Protein 5TZD (pdb70)

Sequence (296 aa):
KLVLDLERMAHVPQEKAGPLQRYAATIQSQRGDYNGKVLSIRQDDLRTLAVIYDQSPSVLTEQLISWG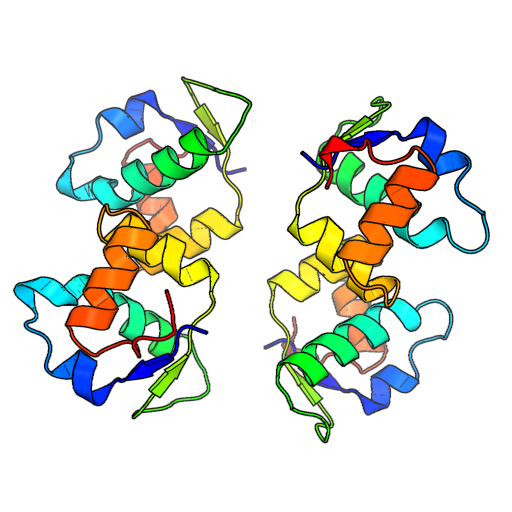VLDADARKLVLDLERMAHVPQEKAGPLQRYAATIQSQRGDYNGKVLSIRQDDLRTLAVIYDQSPSVLTEQLISWGVLDADARKLVLDLERMAHVPQEKAGPLQRYAATIQSQRGDYNGKVLSIRQDDLRTLAVIYDQSPSVLTEQLISWGVLDADARKLVLDLERMAHVPQEKAGPLQRYAATIQSQRGDYNGKVLSIRQDDLRTLAVIYDQSPSVLTEQLISWGVLD

Solvent-accessible surface area: 17370 Å² total; per-residue (Å²): 173,5,49,2,50,30,126,87,17,74,118,6,67,165,167,74,7,33,33,2,58,103,22,2,54,40,22,26,58,141,120,37,61,156,126,24,156,83,2,32,14,110,127,67,17,15,134,30,1,4,17,17,37,97,58,56,56,80,67,2,17,81,36,2,29,86,52,31,1,5,84,57,118,16,173,206,8,66,1,56,15,98,90,14,75,127,5,73,143,166,103,0,13,35,0,44,127,11,1,56,24,18,46,93,110,101,84,117,163,62,45,126,70,4,58,15,110,110,88,16,23,78,8,1,6,6,28,37,103,57,52,64,84,84,0,11,82,55,1,23,87,14,34,1,6,101,58,135,27,178,169,9,58,1,50,31,120,92,15,61,114,1,56,160,178,77,3,20,40,3,57,132,8,3,54,15,22,27,84,119,130,65,63,83,128,24,154,84,3,33,12,106,95,71,12,7,126,17,1,2,34,10,35,107,55,59,60,79,70,5,12,72,40,0,26,97,60,32,1,4,98,52,111,16,170,210,24,52,2,53,21,125,94,11,77,132,5,73,123,165,89,0,7,31,1,39,68,5,2,58,40,13,44,96,130,91,76,109,163,62,46,164,67,4,37,14,111,91,59,13,17,116,38,2,2,29,21,40,82,67,48,64,89,86,1,36,126,65,1,82,85,17,36,1,14,167

Nearest PDB structures (foldseek):
  5tzd-assembly1_J  TM=1.014E+00  e=1.248E-12  Streptomyces venezuelae ATCC 10712
  5tzf-assembly1_J  TM=9.608E-01  e=1.239E-10  Streptomyces venezuelae ATCC 10712
  4oay-assembly6_J  TM=9.458E-01  e=2.127E-10  Streptomyces venezuelae ATCC 10712
  5khd-assembly1_A  TM=9.437E-01  e=1.737E-10  Streptomyces venezuelae ATCC 10712
  4oaz-assembly1_R  TM=9.428E-01  e=1.730E-09  Streptomyces coelicolor A3(2)

InterPro domains:
  IPR001387 Cro/C1-type, helix-turn-helix domain [PS50943] (13-69)
  IPR001387 Cro/C1-type, helix-turn-helix domain [SM00530] (12-69)
  IPR001387 Cro/C1-type, helix-turn-helix domain [cd00093] (10-69)
  IPR010982 Lambda repressor-like, DNA-binding domain superfamily [G3DSA:1.10.260.40] (1-71)
  IPR010982 Lambda repressor-like, DNA-binding domain superfamily [SSF47413] (4-74)
  IPR037664 BldD, C-terminal [PF21179] (84-153)
  IPR037664 BldD, C-terminal [cd16837] (82-153)
  IPR038099 BldD-like, C-terminal domain superfamily [G3DSA:1.10.10.1930] (76-166)

Organism: Streptomyces venezuelae (strain ATCC 10712 / CBS 650.69 / DSM 40230 / JCM 4526 / NBRC 13096 / PD 04745) (NCBI:txid953739)

Structure (mmCIF, N/CA/C/O backbone):
data_5TZD
#
_entry.id   5TZD
#
_cell.length_a   108.300
_cell.length_b   108.300
_cell.length_c   49.660
_cell.angle_alpha   90.000
_cell.angle_beta   90.000
_cell.angle_gamma   120.000
#
_symmetry.space_group_name_H-M   'P 61'
#
loop_
_entity.id
_entity.type
_entity.pdbx_description
1 polymer 'DNA-binding protein'
2 non-polymer "9,9'-[(2R,3R,3aS,5S,7aR,9R,10R,10aS,12S,14aR)-3,5,10,12-tetrahydroxy-5,12-dioxidooctahydro-2H,7H-difuro[3,2-d:3',2'-j][1,3,7,9,2,8]tetraoxadiphosphacyclododecine-2,9-diyl]bis(2-amino-1,9-dihydro-6H-purin-6-one)"
3 water water
#
loop_
_atom_site.group_PDB
_atom_site.id
_atom_site.type_symbol
_atom_site.label_atom_id
_atom_site.label_alt_id
_atom_site.label_comp_id
_atom_site.label_asym_id
_atom_site.label_entity_id
_atom_site.label_seq_id
_atom_site.pdbx_PDB_ins_code
_atom_site.Cartn_x
_atom_site.Cartn_y
_atom_site.Cartn_z
_atom_site.occupancy
_atom_site.B_iso_or_equiv
_atom_site.auth_seq_id
_atom_site.auth_comp_id
_atom_site.auth_asym_id
_atom_site.auth_atom_id
_atom_site.pdbx_PDB_model_num
ATOM 1 N N . LYS A 1 9 ? -31.861 11.649 -10.858 1.00 42.24 84 LYS J N 1
ATOM 2 C CA . LYS A 1 9 ? -31.753 10.488 -9.979 1.00 34.80 84 LYS J CA 1
ATOM 3 C C . LYS A 1 9 ? -30.302 10.025 -9.793 1.00 27.62 84 LYS J C 1
ATOM 4 O O . LYS A 1 9 ? -29.585 9.781 -10.764 1.00 31.74 84 LYS J O 1
ATOM 22 N N . LEU A 1 10 ? -29.890 9.922 -8.532 1.00 17.96 85 LEU J N 1
ATOM 23 C CA . LEU A 1 10 ? -28.556 9.474 -8.154 1.00 18.46 85 LEU J CA 1
ATOM 24 C C . LEU A 1 10 ? -28.720 8.046 -7.684 1.00 16.78 85 LEU J C 1
ATOM 25 O O . LEU A 1 10 ? -29.234 7.824 -6.594 1.00 18.74 85 LEU J O 1
ATOM 41 N N . VAL A 1 11 ? -28.306 7.085 -8.502 1.00 13.10 86 VAL J N 1
ATOM 42 C CA . VAL A 1 11 ? -28.482 5.679 -8.172 1.00 15.46 86 VAL J CA 1
ATOM 43 C C . VAL A 1 11 ? -27.125 4.984 -8.133 1.00 16.29 86 VAL J C 1
ATOM 44 O O . VAL A 1 11 ? -26.346 5.050 -9.105 1.00 15.85 86 VAL J O 1
ATOM 57 N N . LEU A 1 12 ? -26.829 4.363 -6.983 1.00 13.24 87 LEU J N 1
ATOM 58 C CA . LEU A 1 12 ? -25.544 3.730 -6.750 1.00 9.28 87 LEU J CA 1
ATOM 59 C C . LEU A 1 12 ? -25.695 2.268 -7.098 1.00 14.35 87 LEU J C 1
ATOM 60 O O . LEU A 1 12 ? -26.640 1.624 -6.643 1.00 10.93 87 LEU J O 1
ATOM 76 N N . ASP A 1 13 ? -24.726 1.758 -7.847 1.00 18.10 88 ASP J N 1
ATOM 77 C CA . ASP A 1 13 ? -24.640 0.347 -8.202 1.00 10.73 88 ASP J CA 1
ATOM 78 C C . ASP A 1 13 ? -23.783 -0.307 -7.133 1.00 13.52 88 ASP J C 1
ATOM 79 O O . ASP A 1 13 ? -22.575 -0.128 -7.131 1.00 14.52 88 ASP J O 1
ATOM 88 N N . LEU A 1 14 ? -24.383 -1.055 -6.205 1.00 14.05 89 LEU J N 1
ATOM 89 C CA . LEU A 1 14 ? -23.624 -1.588 -5.077 1.00 16.19 89 LEU J CA 1
ATOM 90 C C . LEU A 1 14 ? -22.556 -2.611 -5.492 1.00 14.81 89 LEU J C 1
ATOM 91 O O . LEU A 1 14 ? -21.504 -2.684 -4.852 1.00 16.68 89 LEU J O 1
ATOM 107 N N . GLU A 1 15 ? -22.803 -3.394 -6.546 1.00 19.65 90 GLU J N 1
ATOM 108 C CA . GLU A 1 15 ? -21.818 -4.392 -6.968 1.00 20.99 90 GLU J CA 1
ATOM 109 C C . GLU A 1 15 ? -20.520 -3.676 -7.384 1.00 20.95 90 GLU J C 1
ATOM 110 O O . GLU A 1 15 ? -19.428 -4.059 -6.982 1.00 20.22 90 GLU J O 1
ATOM 122 N N . A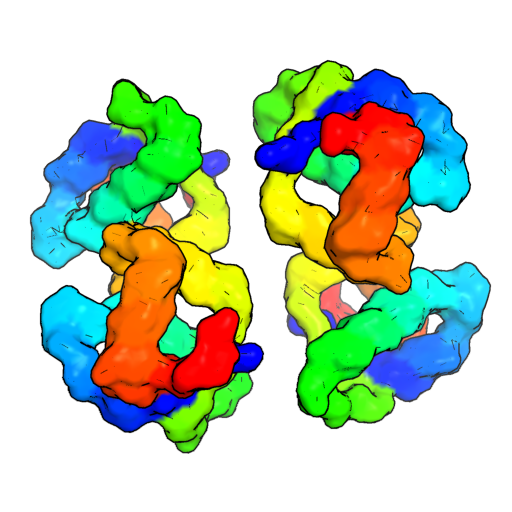RG A 1 16 ? -20.667 -2.590 -8.139 1.00 17.40 91 ARG J N 1
ATOM 123 C CA . ARG A 1 16 ? -19.511 -1.837 -8.607 1.00 14.88 91 ARG J CA 1
ATOM 124 C C . ARG A 1 16 ? -18.859 -1.142 -7.408 1.00 15.62 91 ARG J C 1
ATOM 125 O O . ARG A 1 16 ? -17.650 -0.923 -7.378 1.00 16.99 91 ARG J O 1
ATOM 146 N N . MET A 1 17 ? -19.661 -0.826 -6.412 1.00 10.50 92 MET J N 1
ATOM 147 C CA . MET A 1 17 ? -19.117 -0.141 -5.252 1.00 11.67 92 MET J CA 1
ATOM 148 C C . MET A 1 17 ? -18.067 -1.013 -4.563 1.00 16.87 92 MET J C 1
ATOM 149 O O . MET A 1 17 ? -17.123 -0.507 -3.964 1.00 15.26 92 MET J O 1
ATOM 163 N N . ALA A 1 18 ? -18.182 -2.335 -4.701 1.00 16.64 93 ALA J N 1
ATOM 164 C CA . ALA A 1 18 ? -17.191 -3.227 -4.092 1.00 18.31 93 ALA J CA 1
ATOM 165 C C . ALA A 1 18 ? -15.819 -3.120 -4.756 1.00 20.22 93 ALA J C 1
ATOM 166 O O . ALA A 1 18 ? -14.827 -3.533 -4.159 1.00 23.94 93 ALA J O 1
ATOM 173 N N . HIS A 1 19 ? -15.780 -2.573 -5.983 1.00 18.15 94 HIS J N 1
ATOM 174 C CA . HIS A 1 19 ? -14.554 -2.410 -6.777 1.00 19.72 94 HIS J CA 1
ATOM 175 C C . HIS A 1 19 ? -13.976 -0.992 -6.825 1.00 23.16 94 HIS J C 1
ATOM 176 O O . HIS A 1 19 ? -13.047 -0.730 -7.564 1.00 23.85 94 HIS J O 1
ATOM 191 N N . VAL A 1 20 ? -14.516 -0.075 -6.042 1.00 22.87 95 VAL J N 1
ATOM 192 C CA . VAL A 1 20 ? -13.869 1.215 -5.917 1.00 24.33 95 VAL J CA 1
ATOM 193 C C . VAL A 1 20 ? -12.482 0.961 -5.322 1.00 22.36 95 VAL J C 1
ATOM 194 O O . VAL A 1 20 ? -12.346 0.129 -4.426 1.00 20.62 95 VAL J O 1
ATOM 207 N N . PRO A 1 21 ? -11.448 1.666 -5.815 1.00 23.29 96 PRO J N 1
ATOM 208 C CA . PRO A 1 21 ? -10.105 1.490 -5.241 1.00 27.19 96 PRO J CA 1
ATOM 209 C C . PRO A 1 21 ? -10.142 1.506 -3.709 1.00 25.70 96 PRO J C 1
ATOM 210 O O . PRO A 1 21 ? -10.748 2.407 -3.118 1.00 19.70 96 PRO J O 1
ATOM 221 N N . GLN A 1 22 ? -9.493 0.538 -3.071 1.00 39.23 97 GLN J N 1
ATOM 222 C CA . GLN A 1 22 ? -9.609 0.365 -1.615 1.00 50.94 97 GLN J CA 1
ATOM 223 C C . GLN A 1 22 ? -9.315 1.628 -0.786 1.00 46.90 97 GLN J C 1
ATOM 224 O O . GLN A 1 22 ? -9.898 1.811 0.284 1.00 49.17 97 GLN J O 1
ATOM 238 N N . GLU A 1 23 ? -8.419 2.491 -1.270 1.00 46.13 98 GLU J N 1
ATOM 239 C CA . GLU A 1 23 ? -8.116 3.766 -0.594 1.00 49.11 98 GLU J CA 1
ATOM 240 C C . GLU A 1 23 ? -9.295 4.753 -0.533 1.00 47.42 98 GLU J C 1
ATOM 241 O O . GLU A 1 23 ? -9.290 5.701 0.251 1.00 50.34 98 GLU J O 1
ATOM 253 N N . LYS A 1 24 ? -10.295 4.551 -1.375 1.00 35.00 99 LYS J N 1
ATOM 254 C CA . LYS A 1 24 ? -11.445 5.455 -1.405 1.00 30.90 99 LYS J CA 1
ATOM 255 C C . LYS A 1 24 ? -12.732 4.738 -1.027 1.00 27.17 99 LYS J C 1
ATOM 256 O O . LYS A 1 24 ? -13.809 5.329 -1.048 1.00 25.78 99 LYS J O 1
ATOM 275 N N . ALA A 1 25 ? -12.645 3.458 -0.714 1.00 14.21 100 ALA J N 1
ATOM 276 C CA . ALA A 1 25 ? -13.876 2.666 -0.666 1.00 15.60 100 ALA J CA 1
ATOM 277 C C . ALA A 1 25 ? -14.665 2.874 0.646 1.00 15.94 100 ALA J C 1
ATOM 278 O O . ALA A 1 25 ? -15.905 2.880 0.641 1.00 12.18 100 ALA J O 1
ATOM 285 N N . GLY A 1 26 ? -13.964 2.993 1.769 1.00 14.34 101 GLY J N 1
ATOM 286 C CA . GLY A 1 26 ? -14.609 2.877 3.081 1.00 11.89 101 GLY J CA 1
ATOM 287 C C . GLY A 1 26 ? -15.830 3.759 3.378 1.00 10.18 101 GLY J C 1
ATOM 288 O O . GLY A 1 26 ? -16.950 3.279 3.657 1.00 9.55 101 GLY J O 1
ATOM 292 N N . PRO A 1 27 ? -15.636 5.075 3.342 1.00 10.92 102 PRO J N 1
ATOM 293 C CA . PRO A 1 27 ? -16.706 6.025 3.662 1.00 8.58 102 PRO J CA 1
ATOM 294 C C . PRO A 1 27 ? -17.960 5.876 2.800 1.00 8.61 102 PRO J C 1
ATOM 295 O O . PRO A 1 27 ? -19.082 5.894 3.329 1.00 7.42 102 PRO J O 1
ATOM 306 N N . LEU A 1 28 ? -17.783 5.669 1.497 1.00 8.82 103 LEU J N 1
ATOM 307 C CA . LEU A 1 28 ? -18.905 5.550 0.599 1.00 8.08 103 LEU J CA 1
ATOM 308 C C . LEU A 1 28 ? -19.658 4.271 0.920 1.00 11.16 103 LEU J C 1
ATOM 309 O O . LEU A 1 28 ? -20.866 4.229 0.972 1.00 11.90 103 LEU J O 1
ATOM 325 N N . GLN A 1 29 ? -18.901 3.217 1.166 1.00 10.52 104 GLN J N 1
ATOM 326 C CA . GLN A 1 29 ? -19.495 1.926 1.451 1.00 11.20 104 GLN J CA 1
ATOM 327 C C . GLN A 1 29 ? -20.296 1.950 2.761 1.00 6.44 104 GLN J C 1
ATOM 328 O O . GLN A 1 29 ? -21.335 1.307 2.841 1.00 6.95 104 GLN J O 1
ATOM 342 N N . ARG A 1 30 ? -19.802 2.640 3.787 1.00 8.94 105 ARG J N 1
ATOM 343 C CA . ARG A 1 30 ? -20.547 2.749 5.035 1.00 8.96 105 ARG J CA 1
ATOM 344 C C . ARG A 1 30 ? -21.759 3.623 4.898 1.00 7.93 105 ARG J C 1
ATOM 345 O O . ARG A 1 30 ? -22.805 3.356 5.483 1.00 9.34 105 ARG J O 1
ATOM 366 N N . TYR A 1 31 ? -21.606 4.712 4.155 1.00 8.99 106 TYR J N 1
ATOM 367 C CA . TYR A 1 31 ? -22.695 5.620 3.918 1.00 10.03 106 TYR J CA 1
ATOM 368 C C . TYR A 1 31 ? -23.829 4.881 3.174 1.00 13.58 106 TYR J C 1
ATOM 369 O O . TYR A 1 31 ? -24.996 4.963 3.570 1.00 13.15 106 TYR J O 1
ATOM 387 N N . ALA A 1 32 ? -23.494 4.095 2.149 1.00 12.01 107 ALA J N 1
ATOM 388 C CA . ALA A 1 32 ? -24.527 3.307 1.457 1.00 8.12 107 ALA J CA 1
ATOM 389 C C . ALA A 1 32 ? -25.120 2.252 2.382 1.00 7.60 107 ALA J C 1
ATOM 390 O O . ALA A 1 32 ? -26.334 2.026 2.367 1.00 10.46 107 ALA J O 1
ATOM 397 N N . ALA A 1 33 ? -24.273 1.573 3.158 1.00 11.10 108 ALA J N 1
ATOM 398 C CA . ALA A 1 33 ? -24.741 0.489 4.011 1.00 9.44 108 ALA J CA 1
ATOM 399 C C . ALA A 1 33 ? -25.775 1.059 4.957 1.00 12.33 108 ALA J C 1
ATOM 400 O O . ALA A 1 33 ? -26.775 0.427 5.261 1.00 16.21 108 ALA J O 1
ATOM 407 N N . THR A 1 34 ? -25.473 2.229 5.501 1.00 10.83 109 THR J N 1
ATOM 408 C CA . THR A 1 34 ? -26.319 2.826 6.549 1.00 11.07 109 THR J CA 1
ATOM 409 C C . THR A 1 34 ? -27.677 3.249 5.986 1.00 11.27 109 THR J C 1
ATOM 410 O O . THR A 1 34 ? -28.723 2.968 6.577 1.00 12.90 109 THR J O 1
ATOM 421 N N . ILE A 1 35 ? -27.673 3.870 4.808 1.00 9.72 110 ILE J N 1
ATOM 422 C CA . ILE A 1 35 ? -28.927 4.227 4.182 1.00 10.39 110 ILE J CA 1
ATOM 423 C C . ILE A 1 35 ? -29.702 2.979 3.852 1.00 11.08 110 ILE J C 1
ATOM 424 O O . ILE A 1 35 ? -30.879 2.901 4.143 1.00 11.47 110 ILE J O 1
ATOM 440 N N . GLN A 1 36 ? -29.041 1.964 3.309 1.00 12.27 111 GLN J N 1
ATOM 441 C CA . GLN A 1 36 ? -29.788 0.772 2.934 1.00 13.96 111 GLN J CA 1
ATOM 442 C C . GLN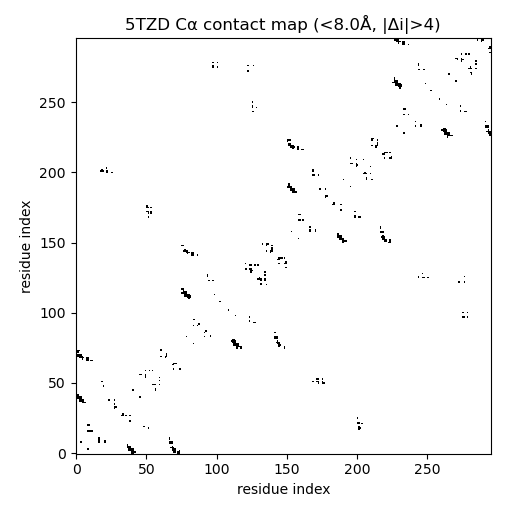 A 1 36 ? -30.406 0.155 4.181 1.00 15.03 111 GLN J C 1
ATOM 443 O O . GLN A 1 36 ? -31.568 -0.245 4.188 1.00 18.19 111 GLN J O 1
ATOM 457 N N . SER A 1 37 ? -29.625 0.109 5.253 1.00 12.07 112 SER J N 1
ATOM 458 C CA . SER A 1 37 ? -30.098 -0.495 6.475 1.00 13.47 112 SER J CA 1
ATOM 459 C C . SER A 1 37 ? -31.276 0.272 7.083 1.00 19.67 112 SER J C 1
ATOM 460 O O . SER A 1 37 ? -32.272 -0.333 7.471 1.00 18.70 112 SER J O 1
ATOM 468 N N . GLN A 1 38 ? -31.157 1.593 7.138 1.00 18.54 113 GLN J N 1
ATOM 469 C CA . GLN A 1 38 ? -32.195 2.464 7.689 1.00 16.64 113 GLN J CA 1
ATOM 470 C C . GLN A 1 38 ? -33.514 2.340 6.946 1.00 19.01 113 GLN J C 1
ATOM 471 O O . GLN A 1 38 ? -34.580 2.466 7.548 1.00 21.46 113 GLN J O 1
ATOM 485 N N . ARG A 1 39 ? -33.435 2.112 5.638 1.00 14.90 114 ARG J N 1
ATOM 486 C CA . ARG A 1 39 ? -34.632 1.850 4.838 1.00 18.07 114 ARG J CA 1
ATOM 487 C C . ARG A 1 39 ? -35.164 0.441 4.953 1.00 21.82 114 ARG J C 1
ATOM 488 O O . ARG A 1 39 ? -36.276 0.172 4.484 1.00 19.99 114 ARG J O 1
ATOM 509 N N . GLY A 1 40 ? -34.378 -0.462 5.531 1.00 16.24 115 GLY J N 1
ATOM 510 C CA . GLY A 1 40 ? -34.761 -1.864 5.574 1.00 16.19 115 GLY J CA 1
ATOM 511 C C . GLY A 1 40 ? -34.658 -2.576 4.219 1.00 20.04 115 GLY J C 1
ATOM 512 O O . GLY A 1 40 ? -35.342 -3.576 3.998 1.00 23.27 115 GLY J O 1
ATOM 516 N N . ASP A 1 41 ? -33.846 -2.055 3.298 1.00 21.57 116 ASP J N 1
ATOM 517 C CA . ASP A 1 41 ? -33.684 -2.653 1.963 1.00 21.30 116 ASP J CA 1
ATOM 518 C C . ASP A 1 41 ? -32.467 -3.600 1.889 1.00 18.34 116 ASP J C 1
ATOM 519 O O . ASP A 1 41 ? -31.633 -3.509 0.973 1.00 16.64 116 ASP J O 1
ATOM 528 N N . TYR A 1 42 ? -32.404 -4.551 2.821 1.00 15.30 117 TYR J N 1
ATOM 529 C CA . TYR A 1 42 ? -31.180 -5.328 3.051 1.00 18.83 117 TYR J CA 1
ATOM 530 C C . TYR A 1 42 ? -30.749 -6.095 1.805 1.00 23.38 117 TYR J C 1
ATOM 531 O O . TYR A 1 42 ? -29.562 -6.331 1.608 1.00 26.89 117 TYR J O 1
ATOM 549 N N . ASN A 1 43 ? -31.701 -6.458 0.947 1.00 21.67 118 ASN J N 1
ATOM 550 C CA . ASN A 1 43 ? -31.373 -7.288 -0.217 1.00 23.53 118 ASN J CA 1
ATOM 551 C C . ASN A 1 43 ? -31.173 -6.513 -1.519 1.00 21.54 118 ASN J C 1
ATOM 552 O O . ASN A 1 43 ? -30.991 -7.120 -2.575 1.00 24.37 118 ASN J O 1
ATOM 563 N N . GLY A 1 44 ? -31.204 -5.184 -1.454 1.00 16.67 119 GLY J N 1
ATOM 564 C CA . GLY A 1 44 ? -31.093 -4.361 -2.646 1.00 15.37 119 GLY J CA 1
ATOM 565 C C . GLY A 1 44 ? -29.739 -4.475 -3.345 1.00 16.02 119 GLY J C 1
ATOM 566 O O . GLY A 1 44 ? -28.714 -4.696 -2.698 1.00 18.11 119 GLY J O 1
ATOM 570 N N . LYS A 1 45 ? -29.741 -4.341 -4.673 1.00 18.91 120 LYS J N 1
ATOM 571 C CA . LYS A 1 45 ? -28.519 -4.320 -5.478 1.00 17.65 120 LYS J CA 1
ATOM 572 C C . LYS A 1 45 ? -28.148 -2.898 -5.954 1.00 16.40 120 LYS J C 1
ATOM 573 O O . LYS A 1 45 ? -27.022 -2.646 -6.425 1.00 15.19 120 LYS J O 1
ATOM 592 N N . VAL A 1 46 ? -29.112 -1.981 -5.869 1.00 11.43 121 VAL J N 1
ATOM 593 C CA . VAL A 1 46 ? -28.857 -0.595 -6.221 1.00 14.68 121 VAL J CA 1
ATOM 594 C C . VAL A 1 46 ? -29.484 0.274 -5.159 1.00 16.82 121 VAL J C 1
ATOM 595 O O . VAL A 1 46 ? -30.365 -0.167 -4.432 1.00 15.23 121 VAL J O 1
ATOM 608 N N . LEU A 1 47 ? -29.045 1.519 -5.060 1.00 17.55 122 LEU J N 1
ATOM 609 C CA . LEU A 1 47 ? -29.521 2.369 -3.954 1.00 13.60 122 LEU J CA 1
ATOM 610 C C . LEU A 1 47 ? -29.576 3.810 -4.415 1.00 15.26 122 LEU J C 1
ATOM 611 O O . LEU A 1 47 ? -28.536 4.382 -4.748 1.00 15.52 122 LEU J O 1
ATOM 627 N N . SER A 1 48 ? -30.783 4.357 -4.511 1.00 12.86 123 SER J N 1
ATOM 628 C CA . SER A 1 48 ? -30.976 5.798 -4.783 1.00 13.53 123 SER J CA 1
ATOM 629 C C . SER A 1 48 ? -30.535 6.559 -3.536 1.00 17.85 123 SER J C 1
ATOM 630 O O . SER A 1 48 ? -30.702 6.060 -2.440 1.00 16.87 123 SER J O 1
ATOM 638 N N . ILE A 1 49 ? -29.952 7.746 -3.694 1.00 15.34 124 ILE J N 1
ATOM 639 C CA . ILE A 1 49 ? -29.571 8.577 -2.533 1.00 10.58 124 ILE J CA 1
ATOM 640 C C . ILE A 1 49 ? -30.062 10.004 -2.731 1.00 9.11 124 ILE J C 1
ATOM 641 O O . ILE A 1 49 ? -30.427 10.408 -3.845 1.00 10.40 124 ILE J O 1
ATOM 657 N N . ARG A 1 50 ? -30.096 10.781 -1.649 1.00 9.85 125 ARG J N 1
ATOM 658 C CA . ARG A 1 50 ? -30.492 12.187 -1.735 1.00 13.64 125 ARG J CA 1
ATOM 659 C C . ARG A 1 50 ? -29.427 13.053 -2.400 1.00 12.46 125 ARG J C 1
ATOM 660 O O . ARG A 1 50 ? -28.234 12.828 -2.246 1.00 13.22 125 ARG J O 1
ATOM 681 N N . GLN A 1 51 ? -29.859 14.068 -3.110 1.00 12.30 126 GLN J N 1
ATOM 682 C CA . GLN A 1 51 ? -28.931 15.093 -3.570 1.00 14.67 126 GLN J CA 1
ATOM 683 C C . GLN A 1 51 ? -28.068 15.600 -2.414 1.00 13.27 126 GLN J C 1
ATOM 684 O O . GLN A 1 51 ? -26.871 15.771 -2.604 1.00 10.23 126 GLN J O 1
ATOM 698 N N . ASP A 1 52 ? -28.659 15.828 -1.230 1.00 12.09 127 ASP J N 1
ATOM 699 C CA . ASP A 1 52 ? -27.883 16.307 -0.083 1.00 15.78 127 ASP J CA 1
ATOM 700 C C . ASP A 1 52 ? -26.796 15.301 0.281 1.00 17.99 127 ASP J C 1
ATOM 701 O O . ASP A 1 52 ? -25.789 15.663 0.871 1.00 15.27 127 ASP J O 1
ATOM 710 N N . ASP A 1 53 ? -27.041 14.026 -0.003 1.00 15.55 128 ASP J N 1
ATOM 711 C CA . ASP A 1 53 ? -26.035 12.995 0.284 1.00 11.00 128 ASP J CA 1
ATOM 712 C C . ASP A 1 53 ? -24.827 13.110 -0.620 1.00 13.78 128 ASP J C 1
ATOM 713 O O . ASP A 1 53 ? -23.716 12.811 -0.199 1.00 11.50 128 ASP J O 1
ATOM 722 N N . LEU A 1 54 ? -25.041 13.489 -1.873 1.00 10.36 129 LEU J N 1
ATOM 723 C CA . LEU A 1 54 ? -23.898 13.635 -2.779 1.00 15.31 129 LEU J CA 1
ATOM 724 C C . LEU A 1 54 ? -23.056 14.826 -2.296 1.00 9.69 129 LEU J C 1
ATOM 725 O O . LEU A 1 54 ? -21.816 14.760 -2.285 1.00 13.13 129 LEU J O 1
ATOM 741 N N . ARG A 1 55 ? -23.717 15.909 -1.881 1.00 9.60 130 ARG J N 1
ATOM 742 C CA . ARG A 1 55 ? -22.969 17.054 -1.354 1.00 12.68 130 ARG J CA 1
ATOM 743 C C . ARG A 1 55 ? -22.213 16.662 -0.075 1.00 11.57 130 ARG J C 1
ATOM 744 O O . ARG A 1 55 ? -21.122 17.148 0.184 1.00 10.66 130 ARG J O 1
ATOM 765 N N . THR A 1 56 ? -22.820 15.832 0.756 1.00 10.45 131 THR J N 1
ATOM 766 C CA . THR A 1 56 ? -22.124 15.382 1.983 1.00 12.08 131 THR J CA 1
ATOM 767 C C . THR A 1 56 ? -20.933 14.492 1.593 1.00 9.03 131 THR J C 1
ATOM 768 O O . THR A 1 56 ? -19.860 14.615 2.146 1.00 11.04 131 THR J O 1
ATOM 779 N N . LEU A 1 57 ? -21.126 13.603 0.617 1.00 6.05 132 LEU J N 1
ATOM 780 C CA . LEU A 1 57 ? -20.022 12.764 0.184 1.00 6.92 132 LEU J CA 1
ATOM 781 C C . LEU A 1 57 ? -18.865 13.604 -0.362 1.00 12.15 132 LEU J C 1
ATOM 782 O O . LEU A 1 57 ? -17.712 13.252 -0.145 1.00 10.37 132 LEU J O 1
ATOM 798 N N . ALA A 1 58 ? -19.164 14.702 -1.067 1.00 9.29 133 ALA J N 1
ATOM 799 C CA . ALA A 1 58 ? -18.127 15.584 -1.596 1.00 9.82 133 ALA J CA 1
ATOM 800 C C . ALA A 1 58 ? -17.292 16.145 -0.452 1.00 13.61 133 ALA J C 1
ATOM 801 O O . ALA A 1 58 ? -16.078 16.255 -0.576 1.00 21.05 133 ALA J O 1
ATOM 808 N N . VAL A 1 59 ? -17.942 16.497 0.654 1.00 9.48 134 VAL J N 1
ATOM 809 C CA . VAL A 1 59 ? -17.204 16.960 1.849 1.00 10.39 134 VAL J CA 1
ATOM 810 C C . VAL A 1 59 ? -16.308 15.853 2.406 1.00 11.97 134 VAL J C 1
ATOM 811 O O . VAL A 1 59 ? -15.091 16.035 2.584 1.00 10.45 134 VAL J O 1
ATOM 824 N N . ILE A 1 60 ? -16.910 14.699 2.690 1.00 8.61 135 ILE J N 1
ATOM 825 C CA . ILE A 1 60 ? -16.159 13.543 3.176 1.00 10.06 135 ILE J CA 1
ATOM 826 C C . ILE A 1 60 ? -14.918 13.239 2.331 1.00 11.35 135 ILE J C 1
ATOM 827 O O . ILE A 1 60 ? -13.852 12.957 2.888 1.00 12.66 135 ILE J O 1
ATOM 843 N N . TYR A 1 61 ? -15.068 13.298 1.001 1.00 9.57 136 TYR J N 1
ATOM 844 C CA . TYR A 1 61 ? -14.000 12.935 0.065 1.00 8.43 136 TYR J CA 1
ATOM 845 C C . TYR A 1 61 ? -13.099 14.137 -0.287 1.00 10.92 136 TYR J C 1
ATOM 846 O O . TYR A 1 61 ? -12.135 14.001 -1.029 1.00 12.56 136 TYR J O 1
ATOM 864 N N . ASP A 1 62 ? -13.418 15.298 0.279 1.00 8.44 137 ASP J N 1
ATOM 865 C CA . ASP A 1 62 ? -12.719 16.539 -0.069 1.00 9.66 137 ASP J CA 1
ATOM 866 C C . ASP A 1 62 ? -12.549 16.668 -1.573 1.00 11.53 137 ASP J C 1
ATOM 867 O O . ASP A 1 62 ? -11.436 16.859 -2.081 1.00 10.32 137 ASP J O 1
ATOM 876 N N . GLN A 1 63 ? -13.670 16.608 -2.297 1.00 9.00 138 GLN J N 1
ATOM 877 C CA . GLN A 1 63 ? -13.658 16.840 -3.751 1.00 10.26 138 GLN J CA 1
ATOM 878 C C . GLN A 1 63 ? -14.673 17.885 -4.127 1.00 13.95 138 GLN J C 1
ATOM 879 O O . GLN A 1 63 ? -15.691 18.077 -3.434 1.00 9.44 138 GLN J O 1
ATOM 893 N N . SER A 1 64 ? -14.446 18.546 -5.252 1.00 11.28 139 SER J N 1
ATOM 894 C CA . SER A 1 64 ? -15.546 19.267 -5.854 1.00 10.63 139 SER J CA 1
ATOM 895 C C . SER A 1 64 ? -16.663 18.282 -6.186 1.00 12.42 139 SER J C 1
ATOM 896 O O . SER A 1 64 ? -16.410 17.152 -6.631 1.00 13.19 139 SER J O 1
ATOM 904 N N . PRO A 1 65 ? -17.921 18.676 -5.969 1.00 13.00 140 PRO J N 1
ATOM 905 C CA . PRO A 1 65 ? -18.979 17.740 -6.362 1.00 11.65 140 PRO J CA 1
ATOM 906 C C . PRO A 1 65 ? -18.872 17.293 -7.816 1.00 15.33 140 PRO J C 1
ATOM 907 O O . PRO A 1 65 ? -19.133 16.147 -8.078 1.00 16.35 140 PRO J O 1
ATOM 918 N N . SER A 1 66 ? -18.489 18.170 -8.739 1.00 13.26 141 SER J N 1
ATOM 919 C CA . SER A 1 66 ? -18.361 17.755 -10.146 1.00 11.61 141 SER J CA 1
ATOM 920 C C . SER A 1 66 ? -17.327 16.657 -10.298 1.00 8.83 141 SER J C 1
ATOM 921 O O . SER A 1 66 ? -17.522 15.710 -11.077 1.00 9.79 141 SER J O 1
ATOM 929 N N . VAL A 1 67 ? -16.211 16.809 -9.590 1.00 9.93 142 VAL J N 1
ATOM 930 C CA . VAL A 1 67 ? -15.142 15.822 -9.634 1.00 8.53 142 VAL J CA 1
ATOM 931 C C . VAL A 1 67 ? -15.625 14.525 -9.019 1.00 12.38 142 VAL J C 1
ATOM 932 O O . VAL A 1 67 ? -15.451 13.473 -9.615 1.00 12.88 142 VAL J O 1
ATOM 945 N N . LEU A 1 68 ? -16.223 14.570 -7.829 1.00 8.97 143 LEU J N 1
ATOM 946 C CA . LEU A 1 68 ? -16.661 13.301 -7.225 1.00 11.93 143 LEU J CA 1
ATOM 947 C C . LEU A 1 68 ? -17.719 12.591 -8.102 1.00 16.93 143 LEU J C 1
ATOM 948 O O . LEU A 1 68 ? -17.738 11.365 -8.257 1.00 10.93 143 LEU J O 1
ATOM 964 N N . THR A 1 69 ? -18.608 13.370 -8.684 1.00 8.12 144 THR J N 1
ATOM 965 C CA . THR A 1 69 ? -19.632 12.777 -9.525 1.00 10.63 144 THR J CA 1
ATOM 966 C C . THR A 1 69 ? -18.954 12.068 -10.669 1.00 11.59 144 THR J C 1
ATOM 967 O O . THR A 1 69 ? -19.289 10.947 -10.984 1.00 11.53 144 THR J O 1
ATOM 978 N N . GLU A 1 70 ? -17.967 12.718 -11.268 1.00 13.08 145 GLU J N 1
ATOM 979 C CA . GLU A 1 70 ? -17.327 12.122 -12.428 1.00 11.27 145 GLU J CA 1
ATOM 980 C C . GLU A 1 70 ? -16.537 10.887 -11.986 1.00 12.59 145 GLU J C 1
ATOM 981 O O . GLU A 1 70 ? -16.498 9.880 -12.709 1.00 14.54 145 GLU J O 1
ATOM 993 N N . GLN A 1 71 ? -15.942 10.933 -10.788 1.00 13.09 146 GLN J N 1
ATOM 994 C CA . GLN A 1 71 ? -15.228 9.751 -10.295 1.00 11.29 146 GLN J CA 1
ATOM 995 C C . GLN A 1 71 ? -16.145 8.562 -10.148 1.00 11.27 146 GLN J C 1
ATOM 996 O O . GLN A 1 71 ? -15.818 7.449 -10.591 1.00 13.03 146 GLN J O 1
ATOM 1010 N N . LEU A 1 72 ? -17.275 8.788 -9.481 1.00 10.71 147 LEU J N 1
ATOM 1011 C CA . LEU A 1 72 ? -18.237 7.729 -9.226 1.00 9.30 147 LEU J CA 1
ATOM 1012 C C . LEU A 1 72 ? -18.823 7.177 -10.535 1.00 9.15 147 LEU J C 1
ATOM 1013 O O . LEU A 1 72 ? -19.043 5.980 -10.649 1.00 14.23 147 LEU J O 1
ATOM 1029 N N . ILE A 1 73 ? -19.049 8.032 -11.520 1.00 7.94 148 ILE J N 1
ATOM 1030 C CA . ILE A 1 73 ? -19.442 7.535 -12.843 1.00 14.21 148 ILE J CA 1
ATOM 1031 C C . ILE A 1 73 ? -18.333 6.685 -13.500 1.00 15.48 148 ILE J C 1
ATOM 1032 O O . ILE A 1 73 ? -18.620 5.632 -14.078 1.00 17.47 148 ILE J O 1
ATOM 1048 N N . SER A 1 74 ? -17.079 7.102 -13.383 1.00 11.97 149 SER J N 1
ATOM 1049 C CA . SER A 1 74 ? -15.951 6.351 -13.979 1.00 17.73 149 SER J CA 1
ATOM 1050 C C . SER A 1 74 ? -15.738 4.959 -13.368 1.00 19.26 149 SER J C 1
ATOM 1051 O O . SER A 1 74 ? -15.368 3.998 -14.063 1.00 15.57 149 SER J O 1
ATOM 1059 N N . TRP A 1 75 ? -15.967 4.861 -12.063 1.00 16.72 150 TRP J N 1
ATOM 1060 C CA . TRP A 1 75 ? -15.979 3.589 -11.344 1.00 15.60 150 TRP J CA 1
ATOM 1061 C C . TRP A 1 75 ? -17.245 2.769 -11.594 1.00 12.27 150 TRP J C 1
ATOM 1062 O O . TRP A 1 75 ? -17.370 1.629 -11.108 1.00 16.91 150 TRP J O 1
ATOM 1083 N N . GLY A 1 76 ? -18.206 3.326 -12.326 1.00 12.28 151 GLY J N 1
ATOM 1084 C CA . GLY A 1 76 ? -19.414 2.576 -12.649 1.00 11.87 151 GLY J CA 1
ATOM 1085 C C . GLY A 1 76 ? -20.422 2.535 -11.511 1.00 14.70 151 GLY J C 1
ATOM 1086 O O . GLY A 1 76 ? -21.398 1.780 -11.561 1.00 11.44 151 GLY J O 1
ATOM 1090 N N . VAL A 1 77 ? -20.167 3.337 -10.477 1.00 12.97 152 VAL J N 1
ATOM 1091 C CA . VAL A 1 77 ? -21.036 3.327 -9.302 1.00 10.51 152 VAL J CA 1
ATOM 1092 C C . VAL A 1 77 ? -22.267 4.220 -9.545 1.00 10.94 152 VAL J C 1
ATOM 1093 O O . VAL A 1 77 ? -23.400 3.845 -9.240 1.00 15.85 152 VAL J O 1
ATOM 1106 N N . LEU A 1 78 ? -22.051 5.398 -10.128 1.00 11.23 153 LEU J N 1
ATOM 1107 C CA . LEU A 1 78 ? -23.163 6.229 -10.587 1.00 10.53 153 LEU J CA 1
ATOM 1108 C C . LEU A 1 78 ? -23.365 6.091 -12.090 1.00 13.86 153 LEU J C 1
ATOM 1109 O O . LEU A 1 78 ? -22.433 5.866 -12.839 1.00 18.67 153 LEU J O 1
ATOM 1125 N N . ASP A 1 79 ? -24.612 6.219 -12.520 1.00 26.14 154 ASP J N 1
ATOM 1126 C CA . ASP A 1 79 ? -24.930 6.232 -13.933 1.00 28.83 154 ASP J CA 1
ATOM 1127 C C . ASP A 1 79 ? -24.671 7.628 -14.548 1.00 26.44 154 ASP J C 1
ATOM 1128 O O . ASP A 1 79 ? -24.760 8.632 -13.856 1.00 26.87 154 ASP J O 1
ATOM 1137 N N . ALA A 1 80 ? -24.443 7.669 -15.852 1.00 26.03 155 ALA J N 1
ATOM 1138 C CA . ALA A 1 80 ? -24.295 8.937 -16.566 1.00 31.81 155 ALA J CA 1
ATOM 1139 C C . ALA A 1 80 ? -25.428 9.930 -16.261 1.00 31.25 155 ALA J C 1
ATOM 1140 O O . ALA A 1 80 ? -25.195 11.142 -16.194 1.00 33.12 155 ALA J O 1
ATOM 1147 N N . ASP A 1 81 ? -26.648 9.415 -16.120 1.00 26.38 156 ASP J N 1
ATOM 1148 C CA . ASP A 1 81 ? -27.829 10.228 -15.832 1.00 32.10 156 ASP J CA 1
ATOM 1149 C C . ASP A 1 81 ? -27.685 11.060 -14.570 1.00 37.29 156 ASP J C 1
ATOM 1150 O O . ASP A 1 81 ? -28.351 12.077 -14.422 1.00 40.46 156 ASP J O 1
ATOM 1159 N N . ALA A 1 82 ? -26.841 10.610 -13.647 1.00 32.33 157 ALA J N 1
ATOM 1160 C CA . ALA A 1 82 ? -26.589 11.351 -12.422 1.00 28.16 157 ALA J CA 1
ATOM 1161 C C . ALA A 1 82 ? -26.172 12.785 -12.714 1.00 32.64 157 ALA J C 1
ATOM 1162 O O . ALA A 1 82 ? -26.455 13.679 -11.932 1.00 40.19 157 ALA J O 1
ATOM 1169 N N . ARG A 1 83 ? -25.477 13.010 -13.824 1.00 29.30 158 ARG J N 1
ATOM 1170 C CA . ARG A 1 83 ? -25.153 14.371 -14.234 1.00 31.05 158 ARG J CA 1
ATOM 1171 C C . ARG A 1 83 ? -26.420 15.204 -14.464 1.00 36.29 158 ARG J C 1
ATOM 1172 O O . ARG A 1 83 ? -26.483 16.377 -14.103 1.00 40.41 158 ARG J O 1
ATOM 1193 N N . LYS B 1 9 ? -42.068 8.183 14.107 1.00 41.54 84 LYS B N 1
ATOM 1194 C CA . LYS B 1 9 ? -42.158 8.237 12.650 1.00 43.92 84 LYS B CA 1
ATOM 1195 C C . LYS B 1 9 ? -43.485 8.848 12.174 1.00 42.28 84 LYS B C 1
ATOM 1196 O O . LYS B 1 9 ? -44.565 8.435 12.592 1.00 43.45 84 LYS B O 1
ATOM 1214 N N . LEU B 1 10 ? -43.381 9.841 11.297 1.00 42.75 85 LEU B N 1
ATOM 1215 C CA . LEU B 1 10 ? -44.540 10.546 10.752 1.00 39.28 85 LEU B CA 1
ATOM 1216 C C . LEU B 1 10 ? -45.179 9.818 9.570 1.00 32.37 85 LEU B C 1
ATOM 1217 O O . LEU B 1 10 ? -44.833 10.075 8.413 1.00 30.01 85 LEU B O 1
ATOM 1233 N N . VAL B 1 11 ? -46.114 8.926 9.880 1.00 24.70 86 VAL B N 1
ATOM 1234 C CA . VAL B 1 11 ? -46.902 8.224 8.871 1.00 23.65 86 VAL B CA 1
ATOM 1235 C C . VAL B 1 11 ? -48.301 8.826 8.802 1.00 22.07 86 VAL B C 1
ATOM 1236 O O . VAL B 1 11 ? -49.085 8.731 9.754 1.00 28.45 86 VAL B O 1
ATOM 1249 N N . LEU B 1 12 ? -48.613 9.441 7.664 1.00 20.59 87 LEU B N 1
ATOM 1250 C CA . LEU B 1 12 ? -49.892 10.116 7.463 1.00 19.32 87 LEU B CA 1
ATOM 1251 C C . LEU B 1 12 ? -50.902 9.200 6.757 1.00 22.77 87 LEU B C 1
ATOM 1252 O O . LEU B 1 12 ? -50.628 8.689 5.670 1.00 25.02 87 LEU B O 1
ATOM 1268 N N . ASP B 1 13 ? -52.052 8.986 7.397 1.00 23.80 88 ASP B N 1
ATOM 1269 C CA . ASP B 1 13 ? -53.150 8.201 6.833 1.00 25.57 88 ASP B CA 1
ATOM 1270 C C . ASP B 1 13 ? -53.838 9.072 5.781 1.00 28.41 88 ASP B C 1
ATOM 1271 O O . ASP B 1 13 ? -54.554 10.032 6.109 1.00 24.27 88 ASP B O 1
ATOM 1280 N N . LEU B 1 14 ? -53.597 8.752 4.515 1.00 23.40 89 LEU B N 1
ATOM 1281 C CA . LEU B 1 14 ? -54.127 9.567 3.426 1.00 23.66 89 LEU B CA 1
ATOM 1282 C C . LEU B 1 14 ? -55.655 9.516 3.345 1.00 28.74 89 LEU B C 1
ATOM 1283 O O . LEU B 1 14 ? -56.279 10.516 3.018 1.00 30.33 89 LEU B O 1
ATOM 1299 N N . GLU B 1 15 ? -56.264 8.375 3.651 1.00 33.99 90 GLU B N 1
ATOM 1300 C CA . GLU B 1 15 ? -57.715 8.302 3.586 1.00 34.42 90 GLU B CA 1
ATOM 1301 C C . GLU B 1 15 ? -58.308 9.238 4.622 1.00 33.36 90 GLU B C 1
ATOM 1302 O O . GLU B 1 15 ? -59.256 9.959 4.345 1.00 34.70 90 GLU B O 1
ATOM 1314 N N . ARG B 1 16 ? -57.743 9.229 5.822 1.00 31.61 91 ARG B N 1
ATOM 1315 C CA . ARG B 1 16 ? -58.247 10.100 6.862 1.00 32.98 91 ARG B CA 1
ATOM 1316 C C . ARG B 1 16 ? -57.940 11.563 6.519 1.00 29.17 91 ARG B C 1
ATOM 1317 O O . ARG B 1 16 ? -58.757 12.440 6.753 1.00 27.49 91 ARG B O 1
ATOM 1338 N N . MET B 1 17 ? -56.776 11.828 5.932 1.00 26.80 92 MET B N 1
ATOM 1339 C CA . MET B 1 17 ? -56.407 13.202 5.618 1.00 26.21 92 MET B CA 1
ATOM 1340 C C . MET B 1 17 ? -57.367 13.832 4.603 1.00 26.13 92 MET B C 1
ATOM 1341 O O . MET B 1 17 ? -57.705 15.018 4.707 1.00 28.43 92 MET B O 1
ATOM 1355 N N . ALA B 1 18 ? -57.793 13.040 3.627 1.00 27.72 93 ALA B N 1
ATOM 1356 C CA . ALA B 1 18 ? -58.723 13.520 2.615 1.00 29.91 93 ALA B CA 1
ATOM 1357 C C . ALA B 1 18 ? -60.033 13.978 3.245 1.00 26.20 93 ALA B C 1
ATOM 1358 O O . ALA B 1 18 ? -60.695 14.860 2.702 1.00 27.04 93 ALA B O 1
ATOM 1365 N N . HIS B 1 19 ? -60.424 13.377 4.368 1.00 28.08 94 HIS B N 1
ATOM 1366 C CA . HIS B 1 19 ? -61.729 13.683 4.960 1.00 29.90 94 HIS B CA 1
ATOM 1367 C C . HIS B 1 19 ? -61.664 14.795 6.000 1.00 31.70 94 HIS B C 1
ATOM 1368 O O . HIS B 1 19 ? -62.698 15.266 6.471 1.00 36.39 94 HIS B O 1
ATOM 1383 N N . VAL B 1 20 ? -60.467 15.222 6.377 1.00 38.15 95 VAL B N 1
ATOM 1384 C CA . VAL B 1 20 ? -60.367 16.373 7.272 1.00 44.11 95 VAL B CA 1
ATOM 1385 C C . VAL B 1 20 ? -60.862 17.655 6.581 1.00 41.71 95 VAL B C 1
ATOM 1386 O O . VAL B 1 20 ? -60.445 17.965 5.470 1.00 38.89 95 VAL B O 1
ATOM 1399 N N . PRO B 1 21 ? -61.747 18.410 7.250 1.00 36.47 96 PRO B N 1
ATOM 1400 C CA . PRO B 1 21 ? -62.286 19.649 6.677 1.00 37.81 96 PRO B CA 1
ATOM 1401 C C . PRO B 1 21 ? -61.199 20.532 6.073 1.00 43.84 96 PRO B C 1
ATOM 1402 O O . PRO B 1 21 ? -60.242 20.857 6.765 1.00 43.66 96 PRO B O 1
ATOM 1413 N N . GLN B 1 22 ? -61.352 20.910 4.806 1.00 57.92 97 GLN B N 1
ATOM 1414 C CA . GLN B 1 22 ? -60.371 21.753 4.115 1.00 65.65 97 GLN B CA 1
ATOM 1415 C C . GLN B 1 22 ? -60.023 22.999 4.922 1.00 64.09 97 GLN B C 1
ATOM 1416 O O . GLN B 1 22 ? -58.871 23.433 4.952 1.00 58.96 97 GLN B O 1
ATOM 1430 N N . GLU B 1 23 ? -61.026 23.569 5.579 1.00 59.36 98 GLU B N 1
ATOM 1431 C CA . GLU B 1 23 ? -60.848 24.803 6.334 1.00 57.70 98 GLU B CA 1
ATOM 1432 C C . GLU B 1 23 ? -59.698 24.705 7.340 1.00 53.32 98 GLU B C 1
ATOM 1433 O O . GLU B 1 23 ? -59.050 25.702 7.651 1.00 56.56 98 GLU B O 1
ATOM 1445 N N . LYS B 1 24 ? -59.442 23.500 7.832 1.00 50.49 99 LYS B N 1
ATOM 1446 C CA . LYS B 1 24 ? -58.394 23.276 8.819 1.00 45.60 99 LYS B CA 1
ATOM 1447 C C . LYS B 1 24 ? -57.173 22.570 8.227 1.00 42.78 99 LYS B C 1
ATOM 1448 O O . LYS B 1 24 ? -56.033 22.871 8.585 1.00 42.13 99 LYS B O 1
ATOM 1467 N N . ALA B 1 25 ? -57.402 21.622 7.329 1.00 39.04 100 ALA B N 1
ATOM 1468 C CA . ALA B 1 25 ? -56.328 20.740 6.897 1.00 32.82 100 ALA B CA 1
ATOM 1469 C C . ALA B 1 25 ? -55.756 21.118 5.534 1.00 33.16 100 ALA B C 1
ATOM 1470 O O . ALA B 1 25 ? -54.891 20.417 5.013 1.00 31.10 100 ALA B O 1
ATOM 1477 N N . GLY B 1 26 ? -56.228 22.227 4.974 1.00 33.90 101 GLY B N 1
ATOM 1478 C CA . GLY B 1 26 ? -55.850 22.649 3.632 1.00 36.67 101 GLY B CA 1
ATOM 1479 C C . GLY B 1 26 ? -54.351 22.795 3.407 1.00 33.78 101 GLY B C 1
ATOM 1480 O O . GLY B 1 26 ? -53.825 22.357 2.383 1.00 27.46 101 GLY B O 1
ATOM 1484 N N . PRO B 1 27 ? -53.653 23.443 4.347 1.00 31.94 102 PRO B N 1
ATOM 1485 C CA . PRO B 1 27 ? -52.194 23.553 4.251 1.00 27.58 102 PRO B CA 1
ATOM 1486 C C . PRO B 1 27 ? -51.486 22.193 4.289 1.00 22.96 102 PRO B C 1
ATOM 1487 O O . PRO B 1 27 ? -50.543 21.976 3.524 1.00 23.48 102 PRO B O 1
ATOM 1498 N N . LEU B 1 28 ? -51.922 21.307 5.181 1.00 27.83 103 LEU B N 1
ATOM 1499 C CA . LEU B 1 28 ? -51.363 19.957 5.247 1.00 26.48 103 LEU B CA 1
ATOM 1500 C C . LEU B 1 28 ? -51.616 19.185 3.950 1.00 25.27 103 LEU B C 1
ATOM 1501 O O . LEU B 1 28 ? -50.715 18.512 3.438 1.00 21.86 103 LEU B O 1
ATOM 1517 N N . GLN B 1 29 ? -52.840 19.265 3.435 1.00 28.49 104 GLN B N 1
ATOM 1518 C CA . GLN B 1 29 ? -53.208 18.538 2.218 1.00 28.63 104 GLN B CA 1
ATOM 1519 C C . GLN B 1 29 ? -52.385 19.022 1.031 1.00 25.47 104 GLN B C 1
ATOM 1520 O O . GLN B 1 29 ? -51.952 18.228 0.190 1.00 27.80 104 GLN B O 1
ATOM 1534 N N . ARG B 1 30 ? -52.188 20.330 0.969 1.00 24.81 105 ARG B N 1
ATOM 1535 C CA . ARG B 1 30 ? -51.407 20.948 -0.087 1.00 29.35 105 ARG B CA 1
ATOM 1536 C C . ARG B 1 30 ? -49.944 20.511 -0.002 1.00 23.99 105 ARG B C 1
ATOM 1537 O O . ARG B 1 30 ? -49.327 20.199 -1.015 1.00 20.50 105 ARG B O 1
ATOM 1558 N N . TYR B 1 31 ? -49.408 20.468 1.218 1.00 21.59 106 TYR B N 1
ATOM 1559 C CA . TYR B 1 31 ? -48.038 20.014 1.447 1.00 17.92 106 TYR B CA 1
ATOM 1560 C C . TYR B 1 31 ? -47.859 18.556 1.027 1.00 22.07 106 TYR B C 1
ATOM 1561 O O . TYR B 1 31 ? -46.931 18.222 0.286 1.00 21.59 106 TYR B O 1
ATOM 1579 N N . ALA B 1 32 ? -48.740 17.682 1.501 1.00 19.07 107 ALA B N 1
ATOM 1580 C CA . ALA B 1 32 ? -48.675 16.277 1.127 1.00 17.06 107 ALA B CA 1
ATOM 1581 C C . ALA B 1 32 ? -48.758 16.121 -0.386 1.00 15.66 107 ALA B C 1
ATOM 1582 O O . ALA B 1 32 ? -48.024 15.335 -0.972 1.00 18.11 107 ALA B O 1
ATOM 1589 N N . ALA B 1 33 ? -49.622 16.888 -1.033 1.00 18.14 108 ALA B N 1
ATOM 1590 C CA . ALA B 1 33 ? -49.772 16.781 -2.486 1.00 20.25 108 ALA B CA 1
ATOM 1591 C C . ALA B 1 33 ? -48.488 17.164 -3.223 1.00 22.45 108 ALA B C 1
ATOM 1592 O O . ALA B 1 33 ? -48.103 16.538 -4.224 1.00 22.75 108 ALA B O 1
ATOM 1599 N N . THR B 1 34 ? -47.803 18.184 -2.720 1.00 22.29 109 THR B N 1
ATOM 1600 C CA . THR B 1 34 ? -46.543 18.608 -3.326 1.00 23.35 109 THR B CA 1
ATOM 1601 C C . THR B 1 34 ? -45.494 17.503 -3.181 1.00 18.51 109 THR B C 1
ATOM 1602 O O . THR B 1 34 ? -44.784 17.169 -4.140 1.00 20.29 109 THR B O 1
ATOM 1613 N N . ILE B 1 35 ? -45.413 16.909 -1.993 1.00 13.20 110 ILE B N 1
ATOM 1614 C CA . ILE B 1 35 ? -44.556 15.763 -1.783 1.00 16.61 110 ILE B CA 1
ATOM 1615 C C . ILE B 1 35 ? -44.849 14.611 -2.755 1.00 16.32 110 ILE B C 1
ATOM 1616 O O . ILE B 1 35 ? -43.941 14.045 -3.333 1.00 18.63 110 ILE B O 1
ATOM 1632 N N . GLN B 1 36 ? -46.108 14.247 -2.938 1.00 17.41 111 GLN B N 1
ATOM 1633 C CA . GLN B 1 36 ? -46.425 13.142 -3.835 1.00 17.07 111 GLN B CA 1
ATOM 1634 C C . GLN B 1 36 ? -46.098 13.485 -5.288 1.00 20.21 111 GLN B C 1
ATOM 1635 O O . GLN B 1 36 ? -45.733 12.619 -6.062 1.00 22.17 111 GLN B O 1
ATOM 1649 N N . SER B 1 37 ? -46.213 14.743 -5.675 1.00 23.65 112 SER B N 1
ATOM 1650 C CA . SER B 1 37 ? -45.867 15.112 -7.046 1.00 24.44 112 SER B CA 1
ATOM 1651 C C . SER B 1 37 ? -44.331 15.006 -7.240 1.00 20.50 112 SER B C 1
ATOM 1652 O O . SER B 1 37 ? -43.852 14.701 -8.333 1.00 28.00 112 SER B O 1
ATOM 1660 N N . GLN B 1 38 ? -43.564 15.248 -6.184 1.00 15.93 113 GLN B N 1
ATOM 1661 C CA . GLN B 1 38 ? -42.091 15.163 -6.280 1.00 17.14 113 GLN B CA 1
ATOM 1662 C C . GLN B 1 38 ? -41.576 13.724 -6.362 1.00 23.00 113 GLN B C 1
ATOM 1663 O O . GLN B 1 38 ? -40.533 13.459 -6.956 1.00 24.16 113 GLN B O 1
ATOM 1677 N N . ARG B 1 39 ? -42.315 12.793 -5.778 1.00 22.68 114 ARG B N 1
ATOM 1678 C CA . ARG B 1 39 ? -41.862 11.416 -5.665 1.00 20.30 114 ARG B CA 1
ATOM 1679 C C . ARG B 1 39 ? -42.090 10.569 -6.912 1.00 24.72 114 ARG B C 1
ATOM 1680 O O . ARG B 1 39 ? -43.097 10.707 -7.571 1.00 26.90 114 ARG B O 1
ATOM 1701 N N . GLY B 1 40 ? -41.148 9.687 -7.233 1.00 29.48 115 GLY B N 1
ATOM 1702 C CA . GLY B 1 40 ? -41.329 8.839 -8.396 1.00 29.65 115 GLY B CA 1
ATOM 1703 C C . GLY B 1 40 ? -42.247 7.700 -8.011 1.00 32.90 115 GLY B C 1
ATOM 1704 O O . GLY B 1 40 ? -43.054 7.220 -8.810 1.00 35.97 115 GLY B O 1
ATOM 1708 N N . ASP B 1 41 ? -42.125 7.277 -6.761 1.00 34.34 116 ASP B N 1
ATOM 1709 C CA . ASP B 1 41 ? -42.936 6.200 -6.221 1.00 37.69 116 ASP B CA 1
ATOM 1710 C C . ASP B 1 41 ? -44.224 6.783 -5.643 1.00 38.65 116 ASP B C 1
ATOM 1711 O O . ASP B 1 41 ? -44.200 7.834 -5.010 1.00 46.59 116 ASP B O 1
ATOM 1720 N N . TYR B 1 42 ? -45.343 6.095 -5.840 1.00 30.32 117 TYR B N 1
ATOM 1721 C CA . TYR B 1 42 ? -46.627 6.632 -5.406 1.00 29.29 117 TYR B CA 1
ATOM 1722 C C . TYR B 1 42 ? -47.305 5.700 -4.419 1.00 27.27 117 TYR B C 1
ATOM 1723 O O . TYR B 1 42 ? -47.290 4.480 -4.595 1.00 30.53 117 TYR B O 1
ATOM 1741 N N . ASN B 1 43 ? -47.903 6.270 -3.377 1.00 26.78 118 ASN B N 1
ATOM 1742 C CA . ASN B 1 43 ? -48.762 5.484 -2.509 1.00 39.06 118 ASN B CA 1
ATOM 1743 C C . ASN B 1 43 ? -50.022 6.263 -2.170 1.00 34.30 118 ASN B C 1
ATOM 1744 O O . ASN B 1 43 ? -49.959 7.441 -1.825 1.00 33.97 118 ASN B O 1
ATOM 1755 N N . GLY B 1 44 ? -51.160 5.586 -2.282 1.00 30.03 119 GLY B N 1
ATOM 1756 C CA . GLY B 1 44 ? -52.456 6.232 -2.198 1.00 30.90 119 GLY B CA 1
ATOM 1757 C C . GLY B 1 44 ? -53.052 6.105 -0.815 1.00 34.25 119 GLY B C 1
ATOM 1758 O O . GLY B 1 44 ? -54.006 6.815 -0.471 1.00 33.11 119 GLY B O 1
ATOM 1762 N N . LYS B 1 45 ? -52.477 5.213 -0.012 1.00 38.07 120 LYS B N 1
ATOM 1763 C CA . LYS B 1 45 ? -53.030 4.899 1.300 1.00 42.07 120 LYS B CA 1
ATOM 1764 C C . LYS B 1 45 ? -52.246 5.585 2.429 1.00 36.12 120 LYS B C 1
ATOM 1765 O O . LYS B 1 45 ? -52.836 6.227 3.295 1.00 32.85 120 LYS B O 1
ATOM 1784 N N . VAL B 1 46 ? -50.924 5.463 2.407 1.00 30.28 121 VAL B N 1
ATOM 1785 C CA . VAL B 1 46 ? -50.097 6.045 3.461 1.00 31.19 121 VAL B CA 1
ATOM 1786 C C . VAL B 1 46 ? -48.931 6.841 2.892 1.00 30.22 121 VAL B C 1
ATOM 1787 O O . VAL B 1 46 ? -48.265 6.418 1.940 1.00 32.01 121 VAL B O 1
ATOM 1800 N N . LEU B 1 47 ? -48.694 7.998 3.495 1.00 24.20 122 LEU B N 1
ATOM 1801 C CA . LEU B 1 47 ? -47.572 8.836 3.145 1.00 20.14 122 LEU B CA 1
ATOM 1802 C C . LEU B 1 47 ? -46.684 9.063 4.372 1.00 18.25 122 LEU B C 1
ATOM 1803 O O . LEU B 1 47 ? -47.062 9.777 5.302 1.00 20.58 122 LEU B O 1
ATOM 1819 N N . SER B 1 48 ? -45.521 8.419 4.372 1.00 19.96 123 SER 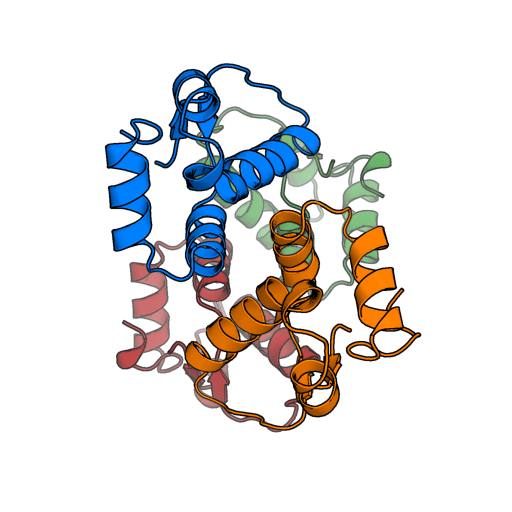B N 1
ATOM 1820 C CA . SER B 1 48 ? -44.505 8.676 5.388 1.00 19.63 123 SER B CA 1
ATOM 1821 C C . SER B 1 48 ? -43.697 9.865 4.931 1.00 23.29 123 SER B C 1
ATOM 1822 O O . SER B 1 48 ? -43.299 9.927 3.781 1.00 24.07 123 SER B O 1
ATOM 1830 N N . ILE B 1 49 ? -43.456 10.823 5.813 1.00 18.60 124 ILE B N 1
ATOM 1831 C CA . ILE B 1 49 ? -42.586 11.923 5.439 1.00 19.96 124 ILE B CA 1
ATOM 1832 C C . ILE B 1 49 ? -41.390 12.048 6.399 1.00 19.59 124 ILE B C 1
ATOM 1833 O O . ILE B 1 49 ? -41.346 11.425 7.471 1.00 17.26 124 ILE B O 1
ATOM 1849 N N . ARG B 1 50 ? -40.411 12.828 5.964 1.00 17.77 125 ARG B N 1
ATOM 1850 C CA . ARG B 1 50 ? -39.237 13.138 6.764 1.00 17.19 125 ARG B CA 1
ATOM 1851 C C . ARG B 1 50 ? -39.587 13.795 8.091 1.00 18.16 125 ARG B C 1
ATOM 1852 O O . ARG B 1 50 ? -40.440 14.685 8.164 1.00 21.27 125 ARG B O 1
ATOM 1873 N N . GLN B 1 51 ? -38.895 13.378 9.147 1.00 27.28 126 GLN B N 1
ATOM 1874 C CA . GLN B 1 51 ? -39.095 13.975 10.469 1.00 32.04 126 GLN B CA 1
ATOM 1875 C C . GLN B 1 51 ? -38.962 15.508 10.450 1.00 27.12 126 GLN B C 1
ATOM 1876 O O . GLN B 1 51 ? -39.671 16.222 11.168 1.00 25.93 126 GLN B O 1
ATOM 1890 N N . ASP B 1 52 ? -38.038 16.014 9.647 1.00 28.28 127 ASP B N 1
ATOM 1891 C CA . ASP B 1 52 ? -37.800 17.455 9.562 1.00 37.29 127 ASP B CA 1
ATOM 1892 C C . ASP B 1 52 ? -38.958 18.193 8.876 1.00 32.52 127 ASP B C 1
ATOM 1893 O O . ASP B 1 52 ? -39.185 19.377 9.121 1.00 31.87 127 ASP B O 1
ATOM 1902 N N . ASP B 1 53 ? -39.703 17.499 8.025 1.00 24.26 128 ASP B N 1
ATOM 1903 C CA . ASP B 1 53 ? -40.913 18.099 7.458 1.00 22.49 128 ASP B CA 1
ATOM 1904 C C . ASP B 1 53 ? -41.935 18.526 8.519 1.00 20.66 128 ASP B C 1
ATOM 1905 O O . ASP B 1 53 ? -42.755 19.376 8.252 1.00 22.69 128 ASP B O 1
ATOM 1914 N N . LEU B 1 54 ? -41.901 17.935 9.706 1.00 22.75 129 LEU B N 1
ATOM 1915 C CA . LEU B 1 54 ? -42.755 18.410 10.805 1.00 27.46 129 LEU B CA 1
ATOM 1916 C C . LEU B 1 54 ? -42.456 19.881 11.089 1.00 27.56 129 LEU B C 1
ATOM 1917 O O . LEU B 1 54 ? -43.358 20.668 11.332 1.00 31.08 129 LEU B O 1
ATOM 1933 N N . ARG B 1 55 ? -41.184 20.256 11.061 1.00 27.61 130 ARG B N 1
ATOM 1934 C CA . ARG B 1 55 ? -40.812 21.660 11.260 1.00 35.77 130 ARG B CA 1
ATOM 1935 C C . ARG B 1 55 ? -41.405 22.533 10.153 1.00 29.58 130 ARG B C 1
ATOM 1936 O O . ARG B 1 55 ? -41.894 23.636 10.400 1.00 27.51 130 ARG B O 1
ATOM 1957 N N . THR B 1 56 ? -41.373 22.021 8.930 1.00 26.94 131 THR B N 1
ATOM 1958 C CA . THR B 1 56 ? -41.883 22.756 7.794 1.00 20.29 131 THR B CA 1
ATOM 1959 C C . THR B 1 56 ? -43.389 22.957 7.903 1.00 20.40 131 THR B C 1
ATOM 1960 O O . THR B 1 56 ? -43.892 24.032 7.604 1.00 26.20 131 THR B O 1
ATOM 1971 N N . LEU B 1 57 ? -44.109 21.913 8.304 1.00 18.32 132 LEU B N 1
ATOM 1972 C CA . LEU B 1 57 ? -45.543 22.019 8.549 1.00 21.46 132 LEU B CA 1
ATOM 1973 C C . LEU B 1 57 ? -45.860 23.000 9.683 1.00 23.86 132 LEU B C 1
ATOM 1974 O O . LEU B 1 57 ? -46.848 23.713 9.636 1.00 25.33 132 LEU B O 1
ATOM 1990 N N . ALA B 1 58 ? -44.998 23.026 10.689 1.00 31.87 133 ALA B N 1
ATOM 1991 C CA . ALA B 1 58 ? -45.171 23.922 11.823 1.00 33.99 133 ALA B CA 1
ATOM 1992 C C . ALA B 1 58 ? -45.064 25.390 11.389 1.00 40.82 133 ALA B C 1
ATOM 1993 O O . ALA B 1 58 ? -45.859 26.230 11.819 1.00 45.07 133 ALA B O 1
ATOM 2000 N N . VAL B 1 59 ? -44.086 25.695 10.541 1.00 31.09 134 VAL B N 1
ATOM 2001 C CA . VAL B 1 59 ? -43.968 27.024 9.950 1.00 23.25 134 VAL B CA 1
ATOM 2002 C C . VAL B 1 59 ? -45.212 27.354 9.127 1.00 25.27 134 VAL B C 1
ATOM 2003 O O . VAL B 1 59 ? -45.765 28.445 9.222 1.00 29.99 134 VAL B O 1
ATOM 2016 N N . ILE B 1 60 ? -45.679 26.392 8.348 1.00 22.67 135 ILE B N 1
ATOM 2017 C CA . ILE B 1 60 ? -46.867 26.588 7.541 1.00 20.42 135 ILE B CA 1
ATOM 2018 C C . ILE B 1 60 ? -48.109 26.901 8.395 1.00 29.63 135 ILE B C 1
ATOM 2019 O O . ILE B 1 60 ? -48.929 27.740 8.018 1.00 31.19 135 ILE B O 1
ATOM 2035 N N . TYR B 1 61 ? -48.238 26.250 9.548 1.00 32.64 136 TYR B N 1
ATOM 2036 C CA . TYR B 1 61 ? -49.436 26.405 10.380 1.00 29.90 136 TYR B CA 1
ATOM 2037 C C . TYR B 1 61 ? -49.245 27.449 11.472 1.00 27.72 136 TYR B C 1
ATOM 2038 O O . TYR B 1 61 ? -50.166 27.744 12.217 1.00 27.69 136 TYR B O 1
ATOM 2056 N N . ASP B 1 62 ? -48.051 28.022 11.541 1.00 41.14 137 ASP B N 1
ATOM 2057 C CA . ASP B 1 62 ? -47.716 28.997 12.578 1.00 51.02 137 ASP B CA 1
ATOM 2058 C C . ASP B 1 62 ? -47.996 28.453 13.977 1.00 47.56 137 ASP B C 1
ATOM 2059 O O . ASP B 1 62 ? -48.566 29.151 14.827 1.00 48.37 137 ASP B O 1
ATOM 2068 N N . GLN B 1 63 ? -47.583 27.208 14.204 1.00 41.31 138 GLN B N 1
ATOM 2069 C CA . GLN B 1 63 ? -47.715 26.559 15.498 1.00 40.32 138 GLN B CA 1
ATOM 2070 C C . GLN B 1 63 ? -46.390 25.914 15.840 1.00 34.43 138 GLN B C 1
ATOM 2071 O O . GLN B 1 63 ? -45.538 25.744 14.975 1.00 31.43 138 GLN B O 1
ATOM 2085 N N . SER B 1 64 ? -46.212 25.544 17.100 1.00 37.32 139 SER B N 1
ATOM 2086 C CA . SER B 1 64 ? -45.022 24.807 17.478 1.00 36.79 139 SER B CA 1
ATOM 2087 C C . SER B 1 64 ? -45.162 23.395 16.941 1.00 36.20 139 SER B C 1
ATOM 2088 O O . SER B 1 64 ? -46.277 22.914 16.720 1.00 33.79 139 SER B O 1
ATOM 2096 N N . PRO B 1 65 ? -44.030 22.726 16.708 1.00 35.92 140 PRO B N 1
ATOM 2097 C CA . PRO B 1 65 ? -44.105 21.347 16.231 1.00 32.27 140 PRO B CA 1
ATOM 2098 C C . PRO B 1 65 ? -44.935 20.501 17.188 1.00 32.02 140 PRO B C 1
ATOM 2099 O O . PRO B 1 65 ? -45.655 19.609 16.752 1.00 33.14 140 PRO B O 1
ATOM 2110 N N . SER B 1 66 ? -44.861 20.805 18.477 1.00 36.56 141 SER B N 1
ATOM 2111 C CA . SER B 1 66 ? -45.613 20.052 19.471 1.00 42.67 141 SER B CA 1
ATOM 2112 C C . SER B 1 66 ? -47.122 20.282 19.363 1.00 40.41 141 SER B C 1
ATOM 2113 O O . SER B 1 66 ? -47.900 19.333 19.417 1.00 37.03 141 SER B O 1
ATOM 2121 N N . VAL B 1 67 ? -47.540 21.536 19.223 1.00 38.80 142 VAL B N 1
ATOM 2122 C CA . VAL B 1 67 ? -48.960 21.828 19.089 1.00 43.28 142 VAL B CA 1
ATOM 2123 C C . VAL B 1 67 ? -49.485 21.154 17.824 1.00 38.54 142 VAL B C 1
ATOM 2124 O O . VAL B 1 67 ? -50.491 20.452 17.856 1.00 41.10 142 VAL B O 1
ATOM 2137 N N . LEU B 1 68 ? -48.768 21.333 16.723 1.00 36.66 143 LEU B N 1
ATOM 2138 C CA . LEU B 1 68 ? -49.178 20.785 15.436 1.00 38.34 143 LEU B CA 1
ATOM 2139 C C . LEU B 1 68 ? -49.353 19.266 15.482 1.00 37.76 143 LEU B C 1
ATOM 2140 O O . LEU B 1 68 ? -50.316 18.722 14.938 1.00 33.28 143 LEU B O 1
ATOM 2156 N N . THR B 1 69 ? -48.406 18.590 16.126 1.00 35.84 144 THR B N 1
ATOM 2157 C CA . THR B 1 69 ? -48.451 17.141 16.257 1.00 33.59 144 THR B CA 1
ATOM 2158 C C . THR B 1 69 ? -49.713 16.700 16.970 1.00 37.88 144 THR B C 1
ATOM 2159 O O . THR B 1 69 ? -50.312 15.695 16.605 1.00 37.63 144 THR B O 1
ATOM 2170 N N . GLU B 1 70 ? -50.105 17.444 17.996 1.00 36.88 145 GLU B N 1
ATOM 2171 C CA . GLU B 1 70 ? -51.326 17.138 18.723 1.00 43.38 145 GLU B CA 1
ATOM 2172 C C . GLU B 1 70 ? -52.520 17.303 17.785 1.00 37.50 145 GLU B C 1
ATOM 2173 O O . GLU B 1 70 ? -53.414 16.465 17.744 1.00 33.09 145 GLU B O 1
ATOM 2185 N N . GLN B 1 71 ? -52.506 18.383 17.013 1.00 38.68 146 GLN B N 1
ATOM 2186 C CA . GLN B 1 71 ? -53.551 18.657 16.032 1.00 41.15 146 GLN B CA 1
ATOM 2187 C C . GLN B 1 71 ? -53.740 17.482 15.075 1.00 35.86 146 GLN B C 1
ATOM 2188 O O . GLN B 1 71 ? -54.862 17.026 14.846 1.00 33.25 146 GLN B O 1
ATOM 2202 N N . LEU B 1 72 ? -52.630 17.006 14.517 1.00 31.10 147 LEU B N 1
ATOM 2203 C CA . LEU B 1 72 ? -52.649 15.944 13.517 1.00 26.90 147 LEU B CA 1
ATOM 2204 C C . LEU B 1 72 ? -53.142 14.640 14.121 1.00 27.92 147 LEU B C 1
ATOM 2205 O O . LEU B 1 72 ? -53.800 13.847 13.447 1.00 35.29 147 LEU B O 1
ATOM 2221 N N . ILE B 1 73 ? -52.782 14.400 15.379 1.00 27.22 148 ILE B N 1
ATOM 2222 C CA . ILE B 1 73 ? -53.201 13.194 16.070 1.00 35.18 148 ILE B CA 1
ATOM 2223 C C . ILE B 1 73 ? -54.702 13.282 16.293 1.00 36.83 148 ILE B C 1
ATOM 2224 O O . ILE B 1 73 ? -55.413 12.282 16.216 1.00 35.06 148 ILE B O 1
ATOM 2240 N N . SER B 1 74 ? -55.174 14.499 16.532 1.00 41.39 149 SER B N 1
ATOM 2241 C CA . SER B 1 74 ? -56.573 14.731 16.881 1.00 45.87 149 SER B CA 1
ATOM 2242 C C . SER B 1 74 ? -57.464 14.469 15.673 1.00 41.82 149 SER B C 1
ATOM 2243 O O . SER B 1 74 ? -58.578 13.955 15.824 1.00 39.99 149 SER B O 1
ATOM 2251 N N . TRP B 1 75 ? -56.967 14.822 14.484 1.00 35.77 150 TRP B N 1
ATOM 2252 C CA . TRP B 1 75 ? -57.673 14.552 13.229 1.00 30.90 150 TRP B CA 1
ATOM 2253 C C . TRP B 1 75 ? -57.526 13.110 12.776 1.00 31.88 150 TRP B C 1
ATOM 2254 O O . TRP B 1 75 ? -58.114 12.722 11.771 1.00 39.34 150 TRP B O 1
ATOM 2275 N N . GLY B 1 76 ? -56.717 12.327 13.479 1.00 27.92 151 GLY B N 1
ATOM 2276 C CA . GLY B 1 76 ? -56.507 10.938 13.101 1.00 29.47 151 GLY B CA 1
ATOM 2277 C C . GLY B 1 76 ? -55.603 10.739 11.890 1.00 29.42 151 GLY B C 1
ATOM 2278 O O . GLY B 1 76 ? -55.447 9.617 11.399 1.00 33.55 151 GLY B O 1
ATOM 2282 N N . VAL B 1 77 ? -55.009 11.821 11.398 1.00 24.48 152 VAL B N 1
ATOM 2283 C CA . VAL B 1 77 ? -54.024 11.735 10.313 1.00 27.33 152 VAL B CA 1
ATOM 2284 C C . VAL B 1 77 ? -52.773 10.998 10.796 1.00 30.12 152 VAL B C 1
ATOM 2285 O O . VAL B 1 77 ? -52.160 10.224 10.057 1.00 26.06 152 VAL B O 1
ATOM 2298 N N . LEU B 1 78 ? -52.396 11.254 12.045 1.00 31.53 153 LEU B N 1
ATOM 2299 C CA . LEU B 1 78 ? -51.262 10.578 12.668 1.00 31.81 153 LEU B CA 1
ATOM 2300 C C . LEU B 1 78 ? -51.783 9.635 13.732 1.00 42.35 153 LEU B C 1
ATOM 2301 O O . LEU B 1 78 ? -52.861 9.855 14.285 1.00 41.66 153 LEU B O 1
ATOM 2317 N N . ASP B 1 79 ? -51.008 8.594 14.025 1.00 49.96 154 ASP B N 1
ATOM 2318 C CA . ASP B 1 79 ? -51.317 7.692 15.126 1.00 53.96 154 ASP B CA 1
ATOM 2319 C C . ASP B 1 79 ? -50.840 8.312 16.440 1.00 58.03 154 ASP B C 1
ATOM 2320 O O . ASP B 1 79 ? -49.908 9.119 16.458 1.00 54.24 154 ASP B O 1
ATOM 2329 N N . ALA B 1 80 ? -51.476 7.925 17.539 1.00 66.28 155 ALA B N 1
ATOM 2330 C CA . ALA B 1 80 ? -51.242 8.564 18.831 1.00 73.87 155 ALA B CA 1
ATOM 2331 C C . ALA B 1 80 ? -49.800 8.431 19.324 1.00 76.38 155 ALA B C 1
ATOM 2332 O O . ALA B 1 80 ? -49.405 9.097 20.281 1.00 74.34 155 ALA B O 1
ATOM 2339 N N . ASP B 1 81 ? -49.014 7.586 18.698 1.00 89.86 156 ASP B N 1
ATOM 2340 C CA . ASP B 1 81 ? -47.683 7.317 19.256 1.00 91.82 156 ASP B CA 1
ATOM 2341 C C . ASP B 1 81 ? -46.595 8.358 18.906 1.00 89.30 156 ASP B C 1
ATOM 2342 O O . ASP B 1 81 ? -45.478 8.272 19.382 1.00 101.44 156 ASP B O 1
ATOM 2351 N N . ALA B 1 82 ? -46.930 9.239 18.008 1.00 57.72 157 ALA B N 1
ATOM 2352 C CA . ALA B 1 82 ? -45.930 10.146 17.369 1.00 50.09 157 ALA B CA 1
ATOM 2353 C C . ALA B 1 82 ? -45.452 11.292 18.229 1.00 53.94 157 ALA B C 1
ATOM 2354 O O . ALA B 1 82 ? -44.577 12.054 17.843 1.00 41.02 157 ALA B O 1
ATOM 2361 N N . ARG B 1 83 ? -46.090 11.412 19.368 1.00 68.05 158 ARG B N 1
ATOM 2362 C CA . ARG B 1 83 ? -45.826 12.520 20.288 1.00 70.08 158 ARG B CA 1
ATOM 2363 C C . ARG B 1 83 ? -44.349 12.626 20.672 1.00 69.50 158 ARG B C 1
ATOM 2364 O O . ARG B 1 83 ? -43.696 13.642 20.414 1.00 66.30 158 ARG B O 1
ATOM 2385 N N . LYS C 1 9 ? -23.794 23.464 22.075 1.00 37.61 84 LYS C N 1
ATOM 2386 C CA . LYS C 1 9 ? -23.212 23.369 20.740 1.00 32.31 84 LYS C CA 1
ATOM 2387 C C . LYS C 1 9 ? -22.079 22.343 20.694 1.00 29.70 84 LYS C C 1
ATOM 2388 O O . LYS C 1 9 ? -21.435 22.051 21.707 1.00 30.76 84 LYS C O 1
ATOM 2406 N N . LEU C 1 10 ? -21.864 21.774 19.511 1.00 22.20 85 LEU C N 1
ATOM 2407 C CA . LEU C 1 10 ? -20.736 20.885 19.279 1.00 20.75 85 LEU C CA 1
ATOM 2408 C C . LEU C 1 10 ? -19.587 21.743 18.797 1.00 20.57 85 LEU C C 1
ATOM 2409 O O . LEU C 1 10 ? -19.553 22.136 17.627 1.00 25.57 85 LEU C O 1
ATOM 2425 N N . VAL C 1 11 ? -18.660 22.045 19.695 1.00 16.55 86 VAL C N 1
ATOM 2426 C CA . VAL C 1 11 ? -17.524 22.879 19.352 1.00 18.36 86 VAL C CA 1
ATOM 2427 C C . VAL C 1 11 ? -16.237 22.070 19.416 1.00 21.49 86 VAL C C 1
ATOM 2428 O O . VAL C 1 11 ? -15.834 21.604 20.488 1.00 20.25 86 VAL C O 1
ATOM 2441 N N . LEU C 1 12 ? -15.606 21.889 18.256 1.00 23.26 87 LEU C N 1
ATOM 2442 C CA . LEU C 1 12 ? -14.364 21.127 18.160 1.00 22.38 87 LEU C CA 1
ATOM 2443 C C . LEU C 1 12 ? -13.160 21.977 18.605 1.00 24.47 87 LEU C C 1
ATOM 2444 O O . LEU C 1 12 ? -12.915 23.064 18.059 1.00 29.92 87 LEU C O 1
ATOM 2460 N N . ASP C 1 13 ? -12.375 21.441 19.526 1.00 23.78 88 ASP C N 1
ATOM 2461 C CA . ASP C 1 13 ? -11.071 22.007 19.881 1.00 22.45 88 ASP C CA 1
ATOM 2462 C C . ASP C 1 13 ? -10.057 21.475 18.852 1.00 24.38 88 ASP C C 1
ATOM 2463 O O . ASP C 1 13 ? -9.710 20.283 18.869 1.00 24.30 88 ASP C O 1
ATOM 2472 N N . LEU C 1 14 ? -9.575 22.346 17.971 1.00 17.42 89 LEU C N 1
ATOM 2473 C CA . LEU C 1 14 ? -8.745 21.892 16.846 1.00 22.86 89 LEU C CA 1
ATOM 2474 C C . LEU C 1 14 ? -7.349 21.436 17.283 1.00 23.03 89 LEU C C 1
ATOM 2475 O O . LEU C 1 14 ? -6.834 20.443 16.765 1.00 29.94 89 LEU C O 1
ATOM 2491 N N . GLU C 1 15 ? -6.751 22.134 18.241 1.00 24.17 90 GLU C N 1
ATOM 2492 C CA . GLU C 1 15 ? -5.473 21.696 18.784 1.00 30.57 90 GLU C CA 1
ATOM 2493 C C . GLU C 1 15 ? -5.550 20.275 19.375 1.00 25.90 90 GLU C C 1
ATOM 2494 O O . GLU C 1 15 ? -4.699 19.434 19.101 1.00 26.76 90 GLU C O 1
ATOM 2506 N N . ARG C 1 16 ? -6.591 19.998 20.151 1.00 23.92 91 ARG C N 1
ATOM 2507 C CA . ARG C 1 16 ? -6.793 18.654 20.711 1.00 20.78 91 ARG C CA 1
ATOM 2508 C C . ARG C 1 16 ? -7.024 17.610 19.607 1.00 23.69 91 ARG C C 1
ATOM 2509 O O . ARG C 1 16 ? -6.568 16.470 19.696 1.00 22.79 91 ARG C O 1
ATOM 2530 N N . MET C 1 17 ? -7.690 18.027 18.539 1.00 25.50 92 MET C N 1
ATOM 2531 C CA . MET C 1 17 ? -8.004 17.116 17.452 1.00 20.66 92 MET C CA 1
ATOM 2532 C C . MET C 1 17 ? -6.703 16.543 16.904 1.00 24.91 92 MET C C 1
ATOM 2533 O O . MET C 1 17 ? -6.662 15.414 16.438 1.00 26.49 92 MET C O 1
ATOM 2547 N N . ALA C 1 18 ? -5.625 17.318 17.007 1.00 27.33 93 ALA C N 1
ATOM 2548 C CA . ALA C 1 18 ? -4.315 16.891 16.526 1.00 27.86 93 ALA C CA 1
ATOM 2549 C C . ALA C 1 18 ? -3.698 15.771 17.356 1.00 30.62 93 ALA C C 1
ATOM 2550 O O . ALA C 1 18 ? -2.818 15.061 16.880 1.00 32.66 93 ALA C O 1
ATOM 2557 N N . HIS C 1 19 ? -4.133 15.637 18.607 1.00 27.07 94 HIS C N 1
ATOM 2558 C CA . HIS C 1 19 ? -3.584 14.635 19.499 1.00 24.68 94 HIS C CA 1
ATOM 2559 C C . HIS C 1 19 ? -4.521 13.443 19.678 1.00 27.93 94 HIS C C 1
ATOM 2560 O O . HIS C 1 19 ? -4.270 12.569 20.502 1.00 31.01 94 HIS C O 1
ATOM 2575 N N . VAL C 1 20 ? -5.587 13.414 18.882 1.00 34.03 95 VAL C N 1
ATOM 2576 C CA . VAL C 1 20 ? -6.452 12.242 18.765 1.00 26.13 95 VAL C CA 1
ATOM 2577 C C . VAL C 1 20 ? -5.578 11.066 18.345 1.00 34.97 95 VAL C C 1
ATOM 2578 O O . VAL C 1 20 ? -4.685 11.231 17.506 1.00 30.94 95 VAL C O 1
ATOM 2591 N N . PRO C 1 21 ? -5.813 9.878 18.930 1.00 43.07 96 PRO C N 1
ATOM 2592 C CA . PRO C 1 21 ? -5.045 8.720 18.463 1.00 46.14 96 PRO C CA 1
ATOM 2593 C C . PRO C 1 21 ? -4.980 8.705 16.938 1.00 42.79 96 PRO C C 1
ATOM 2594 O O . PRO C 1 21 ? -5.992 8.887 16.258 1.00 44.47 96 PRO C O 1
ATOM 2605 N N . GLN C 1 22 ? -3.777 8.520 16.414 1.00 38.38 97 GLN C N 1
ATOM 2606 C CA . GLN C 1 22 ? -3.530 8.683 14.992 1.00 39.07 97 GLN C CA 1
ATOM 2607 C C . GLN C 1 22 ? -4.272 7.647 14.173 1.00 34.48 97 GLN C C 1
ATOM 2608 O O . GLN C 1 22 ? -4.759 7.951 13.077 1.00 31.73 97 GLN C O 1
ATOM 2622 N N . GLU C 1 23 ? -4.393 6.430 14.704 1.00 31.92 98 GLU C N 1
ATOM 2623 C CA . GLU C 1 23 ? -5.010 5.367 13.935 1.00 40.24 98 GLU C CA 1
ATOM 2624 C C . GLU C 1 23 ? -6.479 5.680 13.644 1.00 41.07 98 GLU C C 1
ATOM 2625 O O . GLU C 1 23 ? -7.097 5.054 12.786 1.00 44.73 98 GLU C O 1
ATOM 2637 N N . LYS C 1 24 ? -7.046 6.655 14.341 1.00 34.05 99 LYS C N 1
ATOM 2638 C CA . LYS C 1 24 ? -8.445 6.957 14.107 1.00 39.74 99 LYS C CA 1
ATOM 2639 C C . LYS C 1 24 ? -8.725 8.439 13.970 1.00 36.72 99 LYS C C 1
ATOM 2640 O O . LYS C 1 24 ? -9.878 8.869 14.091 1.00 33.06 99 LYS C O 1
ATOM 2659 N N . ALA C 1 25 ? -7.687 9.225 13.704 1.00 27.56 100 ALA C N 1
ATOM 2660 C CA . ALA C 1 25 ? -7.887 10.660 13.665 1.00 22.40 100 ALA C CA 1
ATOM 2661 C C . ALA C 1 25 ? -8.250 11.194 12.286 1.00 17.26 100 ALA C C 1
ATOM 2662 O O . ALA C 1 25 ? -8.832 12.252 12.216 1.00 16.61 100 ALA C O 1
ATOM 2669 N N . GLY C 1 26 ? -7.905 10.475 11.218 1.00 17.61 101 GLY C N 1
ATOM 2670 C CA . GLY C 1 26 ? -7.953 11.020 9.868 1.00 17.40 101 GLY C CA 1
ATOM 2671 C C . GLY C 1 26 ? -9.288 11.558 9.372 1.00 17.12 101 GLY C C 1
ATOM 2672 O O . GLY C 1 26 ? -9.396 12.715 8.953 1.00 12.29 101 GLY C O 1
ATOM 2676 N N . PRO C 1 27 ? -10.329 10.723 9.385 1.00 17.32 102 PRO C N 1
ATOM 2677 C CA . PRO C 1 27 ? -11.622 11.198 8.868 1.00 16.76 102 PRO C CA 1
ATOM 2678 C C . PRO C 1 27 ? -12.191 12.438 9.596 1.00 10.24 102 PRO C C 1
ATOM 2679 O O . PRO C 1 27 ? -12.678 13.363 8.967 1.00 11.30 102 PRO C O 1
ATOM 2690 N N . LEU C 1 28 ? -12.038 12.479 10.922 1.00 11.84 103 LEU C N 1
ATOM 2691 C CA . LEU C 1 28 ? -12.497 13.614 11.701 1.00 11.99 103 LEU C CA 1
ATOM 2692 C C . LEU C 1 28 ? -11.724 14.870 11.325 1.00 10.44 103 LEU C C 1
ATOM 2693 O O . LEU C 1 28 ? -12.296 15.923 11.084 1.00 9.94 103 LEU C O 1
ATOM 2709 N N . GLN C 1 29 ? -10.401 14.737 11.291 1.00 12.27 104 GLN C N 1
ATOM 2710 C CA . GLN C 1 29 ? -9.545 15.879 11.004 1.00 11.63 104 GLN C CA 1
ATOM 2711 C C . GLN C 1 29 ? -9.852 16.423 9.605 1.00 9.37 104 GLN C C 1
ATOM 2712 O O . GLN C 1 29 ? -9.894 17.641 9.382 1.00 13.60 104 GLN C O 1
ATOM 2726 N N . ARG C 1 30 ? -10.015 15.517 8.648 1.00 8.23 105 ARG C N 1
ATOM 2727 C CA . ARG C 1 30 ? -10.236 15.968 7.272 1.00 9.73 105 ARG C CA 1
ATOM 2728 C C . ARG C 1 30 ? -11.634 16.558 7.108 1.00 8.07 105 ARG C C 1
ATOM 2729 O O . ARG C 1 30 ? -11.803 17.557 6.435 1.00 8.44 105 ARG C O 1
ATOM 2750 N N . TYR C 1 31 ? -12.628 16.003 7.807 1.00 9.52 106 TYR C N 1
ATOM 2751 C CA . TYR C 1 31 ? -13.977 16.531 7.717 1.00 10.59 106 TYR C CA 1
ATOM 2752 C C . TYR C 1 31 ? -14.001 17.960 8.263 1.00 12.76 106 TYR C C 1
ATOM 2753 O O . TYR C 1 31 ? -14.544 18.878 7.641 1.00 12.62 106 TYR C O 1
ATOM 2771 N N . ALA C 1 32 ? -13.368 18.155 9.415 1.00 12.04 107 ALA C N 1
ATOM 2772 C CA . ALA C 1 32 ? -13.279 19.484 10.011 1.00 13.77 107 ALA C CA 1
ATOM 2773 C C . ALA C 1 32 ? -12.563 20.480 9.095 1.00 11.53 107 ALA C C 1
ATOM 2774 O O . ALA C 1 32 ? -12.983 21.632 8.925 1.00 16.49 107 ALA C O 1
ATOM 2781 N N . ALA C 1 33 ? -11.483 20.040 8.483 1.00 12.32 108 ALA C N 1
ATOM 2782 C CA . ALA C 1 33 ? -10.724 20.918 7.613 1.00 11.49 108 ALA C CA 1
ATOM 2783 C C . ALA C 1 33 ? -11.590 21.350 6.446 1.00 15.30 108 ALA C C 1
ATOM 2784 O O . ALA C 1 33 ? -11.579 22.510 6.027 1.00 13.81 108 ALA C O 1
ATOM 2791 N N . THR C 1 34 ? -12.312 20.388 5.880 1.00 16.49 109 THR C N 1
ATOM 2792 C CA . THR C 1 34 ? -13.144 20.668 4.716 1.00 14.36 109 THR C CA 1
ATOM 2793 C C . THR C 1 34 ? -14.262 21.636 5.101 1.00 14.84 109 THR C C 1
ATOM 2794 O O . THR C 1 34 ? -14.511 22.594 4.366 1.00 17.44 109 THR C O 1
ATOM 2805 N N . ILE C 1 35 ? -14.950 21.403 6.221 1.00 12.55 110 ILE C N 1
ATOM 2806 C CA . ILE C 1 35 ? -15.992 22.334 6.658 1.00 16.73 110 ILE C CA 1
ATOM 2807 C C . ILE C 1 35 ? -15.421 23.747 6.857 1.00 19.72 110 ILE C C 1
ATOM 2808 O O . ILE C 1 35 ? -16.013 24.743 6.400 1.00 18.36 110 ILE C O 1
ATOM 2824 N N . GLN C 1 36 ? -14.268 23.860 7.552 1.00 20.02 111 GLN C N 1
ATOM 2825 C CA . GLN C 1 36 ? -13.625 25.138 7.871 1.00 23.73 111 GLN C CA 1
ATOM 2826 C C . GLN C 1 36 ? -13.442 25.983 6.617 1.00 25.53 111 GLN C C 1
ATOM 2827 O O . GLN C 1 36 ? -13.896 27.128 6.523 1.00 29.76 111 GLN C O 1
ATOM 2841 N N . SER C 1 37 ? -12.780 25.363 5.652 1.00 23.89 112 SER C N 1
ATOM 2842 C CA . SER C 1 37 ? -12.524 25.982 4.395 1.00 32.67 112 SER C CA 1
ATOM 2843 C C . SER C 1 37 ? -13.820 26.506 3.794 1.00 31.59 112 SER C C 1
ATOM 2844 O O . SER C 1 37 ? -13.884 27.668 3.384 1.00 41.45 112 SER C O 1
ATOM 2852 N N . GLN C 1 38 ? -14.886 25.656 3.742 1.00 16.66 113 GLN C N 1
ATOM 2853 C CA . GLN C 1 38 ? -16.145 26.045 3.167 1.00 21.43 113 GLN C CA 1
ATOM 2854 C C . GLN C 1 38 ? -16.601 27.410 3.792 1.00 26.96 113 GLN C C 1
ATOM 2855 O O . GLN C 1 38 ? -17.367 28.125 3.159 1.00 27.77 113 GLN C O 1
ATOM 2869 N N . ARG C 1 39 ? -16.133 27.808 5.018 1.00 33.87 114 ARG C N 1
ATOM 2870 C CA . ARG C 1 39 ? -16.559 29.059 5.767 1.00 39.26 114 ARG C CA 1
ATOM 2871 C C . ARG C 1 39 ? -15.561 30.190 5.731 1.00 48.54 114 ARG C C 1
ATOM 2872 O O . ARG C 1 39 ? -15.886 31.348 5.974 1.00 54.18 114 ARG C O 1
ATOM 2893 N N . GLY C 1 40 ? -14.345 29.829 5.375 1.00 59.30 115 GLY C N 1
ATOM 2894 C CA . GLY C 1 40 ? -13.276 30.738 5.274 1.00 63.64 115 GLY C CA 1
ATOM 2895 C C . GLY C 1 40 ? -12.781 31.165 6.629 1.00 66.89 115 GLY C C 1
ATOM 2896 O O . GLY C 1 40 ? -12.394 32.315 6.825 1.00 71.19 115 GLY C O 1
ATOM 2900 N N . ASP C 1 41 ? -12.806 30.239 7.555 1.00 55.67 116 ASP C N 1
ATOM 2901 C CA . ASP C 1 41 ? -12.292 30.526 8.873 1.00 58.93 116 ASP C CA 1
ATOM 2902 C C . ASP C 1 41 ? -10.947 29.837 9.062 1.00 58.49 116 ASP C C 1
ATOM 2903 O O . ASP C 1 41 ? -10.732 29.171 10.060 1.00 56.25 116 ASP C O 1
ATOM 2912 N N . TYR C 1 42 ? -10.017 29.978 8.122 1.00 53.45 117 TYR C N 1
ATOM 2913 C CA . TYR C 1 42 ? -8.733 29.262 8.152 1.00 54.29 117 TYR C CA 1
ATOM 2914 C C . TYR C 1 42 ? -7.872 29.398 9.430 1.00 53.59 117 TYR C C 1
ATOM 2915 O O . TYR C 1 42 ? -7.161 28.475 9.802 1.00 50.51 117 TYR C O 1
ATOM 2921 N N . ASN C 1 43 ? -7.953 30.526 10.095 1.00 67.44 118 ASN C N 1
ATOM 2922 C CA . ASN C 1 43 ? -7.124 30.764 11.276 1.00 70.32 118 ASN C CA 1
ATOM 2923 C C . ASN C 1 43 ? -7.710 30.302 12.614 1.00 62.61 118 ASN C C 1
ATOM 2924 O O . ASN C 1 43 ? -7.075 30.416 13.659 1.00 63.20 118 ASN C O 1
ATOM 2935 N N . GLY C 1 44 ? -8.916 29.776 12.586 1.00 50.42 119 GLY C N 1
ATOM 2936 C CA . GLY C 1 44 ? -9.530 29.420 13.841 1.00 41.60 119 GLY C CA 1
ATOM 2937 C C . GLY C 1 44 ? -8.852 28.280 14.589 1.00 36.17 119 GLY C C 1
ATOM 2938 O O . GLY C 1 44 ? -8.190 27.416 14.002 1.00 31.77 119 GLY C O 1
ATOM 2942 N N . LYS C 1 45 ? -9.056 28.273 15.916 1.00 32.01 120 LYS C N 1
ATOM 2943 C CA . LYS C 1 45 ? -8.517 27.221 16.757 1.00 33.87 120 LYS C CA 1
ATOM 2944 C C . LYS C 1 45 ? -9.684 26.381 17.315 1.00 32.15 120 LYS C C 1
ATOM 2945 O O . LYS C 1 45 ? -9.464 25.371 17.982 1.00 28.78 120 LYS C O 1
ATOM 2964 N N . VAL C 1 46 ? -10.911 26.823 17.055 1.00 29.64 121 VAL C N 1
ATOM 2965 C CA . VAL C 1 46 ? -12.105 26.035 17.333 1.00 29.26 121 VAL C CA 1
ATOM 2966 C C . VAL C 1 46 ? -13.042 26.067 16.127 1.00 24.02 121 VAL C C 1
ATOM 2967 O O . VAL C 1 46 ? -12.980 26.987 15.284 1.00 25.42 121 VAL C O 1
ATOM 2980 N N . LEU C 1 47 ? -13.905 25.059 16.036 1.00 20.48 122 LEU C N 1
ATOM 2981 C CA . LEU C 1 47 ? -14.863 24.962 14.939 1.00 14.58 122 LEU C CA 1
ATOM 2982 C C . LEU C 1 47 ? -16.159 24.327 15.408 1.00 15.69 122 LEU C C 1
ATOM 2983 O O . LEU C 1 47 ? -16.195 23.149 15.793 1.00 16.31 122 LEU C O 1
ATOM 2999 N N . SER C 1 48 ? -17.232 25.101 15.353 1.00 17.13 123 SER C N 1
ATOM 3000 C CA . SER C 1 48 ? -18.545 24.600 15.694 1.00 20.58 123 SER C CA 1
ATOM 3001 C C . SER C 1 48 ? -18.984 23.802 14.477 1.00 22.61 123 SER C C 1
ATOM 3002 O O . SER C 1 48 ? -18.643 24.176 13.353 1.00 25.43 123 SER C O 1
ATOM 3010 N N . ILE C 1 49 ? -19.691 22.689 14.682 1.00 19.30 124 ILE C N 1
ATOM 3011 C CA . ILE C 1 49 ? -20.196 21.918 13.550 1.00 23.28 124 ILE C CA 1
ATOM 3012 C C . ILE C 1 49 ? -21.690 21.628 13.728 1.00 20.94 124 ILE C C 1
ATOM 3013 O O . ILE C 1 49 ? -22.230 21.727 14.829 1.00 18.91 124 ILE C O 1
ATOM 3029 N N . ARG C 1 50 ? -22.354 21.258 12.639 1.00 14.52 125 ARG C N 1
ATOM 3030 C CA . ARG C 1 50 ? -23.763 20.894 12.704 1.00 16.59 125 ARG C CA 1
ATOM 3031 C C . ARG C 1 50 ? -23.979 19.522 13.341 1.00 15.10 125 ARG C C 1
ATOM 3032 O O . ARG C 1 50 ? -23.130 18.646 13.237 1.00 15.39 125 ARG C O 1
ATOM 3053 N N . GLN C 1 51 ? -25.138 19.350 13.971 1.00 12.26 126 GLN C N 1
ATOM 3054 C CA . GLN C 1 51 ? -25.546 18.064 14.519 1.00 20.68 126 GLN C CA 1
ATOM 3055 C C . GLN C 1 51 ? -25.528 17.018 13.412 1.00 16.67 126 GLN C C 1
ATOM 3056 O O . GLN C 1 51 ? -25.129 15.869 13.639 1.00 12.83 126 GLN C O 1
ATOM 3070 N N . ASP C 1 52 ? -25.964 17.428 12.214 1.00 16.78 127 ASP C N 1
ATOM 3071 C CA . ASP C 1 52 ? -25.932 16.591 10.999 1.00 17.36 127 ASP C CA 1
ATOM 3072 C C . ASP C 1 52 ? -24.506 16.108 10.676 1.00 14.33 127 ASP C C 1
ATOM 3073 O O . ASP C 1 52 ? -24.305 14.990 10.206 1.00 16.45 127 ASP C O 1
ATOM 3082 N N . ASP C 1 53 ? -23.520 16.955 10.930 1.00 10.25 128 ASP C N 1
ATOM 3083 C CA . ASP C 1 53 ? -22.132 16.555 10.766 1.00 10.71 128 ASP C CA 1
ATOM 3084 C C . ASP C 1 53 ? -21.685 15.513 11.770 1.00 12.30 128 ASP C C 1
ATOM 3085 O O . ASP C 1 53 ? -20.922 14.618 11.430 1.00 14.24 128 ASP C O 1
ATOM 3094 N N . LEU C 1 54 ? -22.109 15.642 13.020 1.00 14.61 129 LEU C N 1
ATOM 3095 C CA . LEU C 1 54 ? -21.794 14.610 14.008 1.00 12.80 129 LEU C CA 1
ATOM 3096 C C . LEU C 1 54 ? -22.389 13.270 13.533 1.00 12.31 129 LEU C C 1
ATOM 3097 O O . LEU C 1 54 ? -21.752 12.217 13.625 1.00 13.43 129 LEU C O 1
ATOM 3113 N N . ARG C 1 55 ? -23.607 13.307 13.006 1.00 12.33 130 ARG C N 1
ATOM 3114 C CA . ARG C 1 55 ? -24.240 12.073 12.550 1.00 14.46 130 ARG C CA 1
ATOM 3115 C C . ARG C 1 55 ? -23.510 11.505 11.343 1.00 13.52 130 ARG C C 1
ATOM 3116 O O . ARG C 1 55 ? -23.344 10.275 11.198 1.00 8.68 130 ARG C O 1
ATOM 3137 N N . THR C 1 56 ? -23.056 12.399 10.471 1.00 9.15 131 THR C N 1
ATOM 3138 C CA . THR C 1 56 ? -22.287 11.951 9.306 1.00 9.68 131 THR C CA 1
ATOM 3139 C C . THR C 1 56 ? -20.956 11.316 9.735 1.00 11.88 131 THR C C 1
ATOM 3140 O O . THR C 1 56 ? -20.544 10.300 9.208 1.00 11.25 131 THR C O 1
ATOM 3151 N N . LEU C 1 57 ? -20.288 11.914 10.711 1.00 8.91 132 LEU C N 1
ATOM 3152 C CA . LEU C 1 57 ? -19.007 11.391 11.159 1.00 6.27 132 LEU C CA 1
ATOM 3153 C C . LEU C 1 57 ? -19.242 10.012 11.788 1.00 13.40 132 LEU C C 1
ATOM 3154 O O . LEU C 1 57 ? -18.416 9.107 11.661 1.00 11.17 132 LEU C O 1
ATOM 3170 N N . ALA C 1 58 ? -20.388 9.851 12.438 1.00 15.10 133 ALA C N 1
ATOM 3171 C CA . ALA C 1 58 ? -20.708 8.605 13.141 1.00 13.11 133 ALA C CA 1
ATOM 3172 C C . ALA C 1 58 ? -20.892 7.510 12.086 1.00 11.50 133 ALA C C 1
ATOM 3173 O O . ALA C 1 58 ? -20.346 6.414 12.207 1.00 13.87 133 ALA C O 1
ATOM 3180 N N . VAL C 1 59 ? -21.583 7.843 11.008 1.00 8.76 134 VAL C N 1
ATOM 3181 C CA . VAL C 1 59 ? -21.685 6.900 9.884 1.00 8.40 134 VAL C CA 1
ATOM 3182 C C . VAL C 1 59 ? -20.293 6.500 9.333 1.00 12.08 134 VAL C C 1
ATOM 3183 O O . VAL C 1 59 ? -20.006 5.314 9.198 1.00 13.05 134 VAL C O 1
ATOM 3196 N N . ILE C 1 60 ? -19.417 7.447 9.006 1.00 9.15 135 ILE C N 1
ATOM 3197 C CA . ILE C 1 60 ? -18.175 7.057 8.352 1.00 12.43 135 ILE C CA 1
ATOM 3198 C C . ILE C 1 60 ? -17.207 6.355 9.307 1.00 9.91 135 ILE C C 1
ATOM 3199 O O . ILE C 1 60 ? -16.359 5.593 8.883 1.00 11.77 135 ILE C O 1
ATOM 3215 N N . TYR C 1 61 ? -17.375 6.581 10.614 1.00 11.17 136 TYR C N 1
ATOM 3216 C CA . TYR C 1 61 ? -16.610 5.824 11.618 1.00 12.72 136 TYR C CA 1
ATOM 3217 C C . TYR C 1 61 ? -17.279 4.552 12.092 1.00 15.66 136 TYR C C 1
ATOM 3218 O O . TYR C 1 61 ? -16.669 3.807 12.885 1.00 16.51 136 TYR C O 1
ATOM 3236 N N . ASP C 1 62 ? -18.498 4.275 11.607 1.00 15.07 137 ASP C N 1
ATOM 3237 C CA . ASP C 1 62 ? -19.3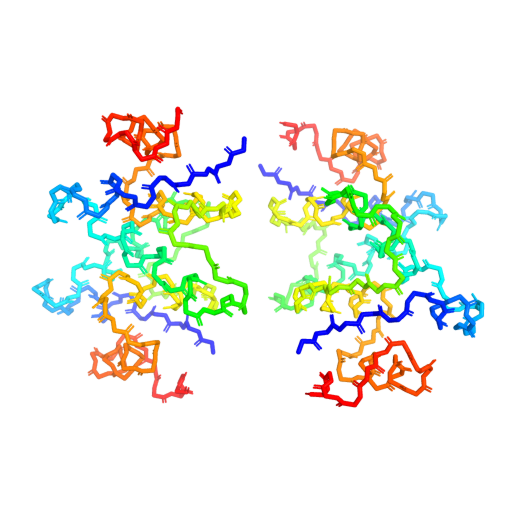23 3.169 12.107 1.00 10.97 137 ASP C CA 1
ATOM 3238 C C . ASP C 1 62 ? -19.411 3.179 13.639 1.00 13.06 137 ASP C C 1
ATOM 3239 O O . ASP C 1 62 ? -19.180 2.174 14.300 1.00 16.18 137 ASP C O 1
ATOM 3248 N N . GLN C 1 63 ? -19.740 4.342 14.184 1.00 12.36 138 GLN C N 1
ATOM 3249 C CA . GLN C 1 63 ? -19.894 4.521 15.616 1.00 12.58 138 GLN C CA 1
ATOM 3250 C C . GLN C 1 63 ? -21.273 5.055 15.888 1.00 12.35 138 GLN C C 1
ATOM 3251 O O . GLN C 1 63 ? -21.812 5.783 15.099 1.00 13.47 138 GLN C O 1
ATOM 3265 N N . SER C 1 64 ? -21.875 4.640 16.988 1.00 13.74 139 SER C N 1
ATOM 3266 C CA . SER C 1 64 ? -23.065 5.331 17.455 1.00 12.86 139 SER C CA 1
ATOM 3267 C C . SER C 1 64 ? -22.745 6.805 17.774 1.00 13.67 139 SER C C 1
ATOM 3268 O O . SER C 1 64 ? -21.686 7.112 18.302 1.00 12.17 139 SER C O 1
ATOM 3276 N N . PRO C 1 65 ? -23.654 7.723 17.428 1.00 13.39 140 PRO C N 1
ATOM 3277 C CA . PRO C 1 65 ? -23.404 9.134 17.729 1.00 11.91 140 PRO C CA 1
ATOM 3278 C C . PRO C 1 65 ? -23.127 9.394 19.225 1.00 12.08 140 PRO C C 1
ATOM 3279 O O . PRO C 1 65 ? -22.288 10.221 19.512 1.00 15.19 140 PRO C O 1
ATOM 3290 N N . SER C 1 66 ? -23.769 8.656 20.129 1.00 16.60 141 SER C N 1
ATOM 3291 C CA . SER C 1 66 ? -23.511 8.787 21.564 1.00 21.77 141 SER C CA 1
ATOM 3292 C C . SER C 1 66 ? -22.081 8.423 21.869 1.00 19.58 141 SER C C 1
ATOM 3293 O O . SER C 1 66 ? -21.414 9.095 22.663 1.00 17.57 141 SER C O 1
ATOM 3301 N N . VAL C 1 67 ? -21.618 7.351 21.232 1.00 18.12 142 VAL C N 1
ATOM 3302 C CA . VAL C 1 67 ? -20.307 6.821 21.541 1.00 16.68 142 VAL C CA 1
ATOM 3303 C C . VAL C 1 67 ? -19.247 7.752 20.964 1.00 16.87 142 VAL C C 1
ATOM 3304 O O . VAL C 1 67 ? -18.313 8.122 21.655 1.00 13.81 142 VAL C O 1
ATOM 3317 N N . LEU C 1 68 ? -19.406 8.130 19.700 1.00 15.32 143 LEU C N 1
ATOM 3318 C CA . LEU C 1 68 ? -18.492 9.084 19.070 1.00 10.64 143 LEU C CA 1
ATOM 3319 C C . LEU C 1 68 ? -18.410 10.384 19.894 1.00 12.13 143 LEU C C 1
ATOM 3320 O O . LEU C 1 68 ? -17.324 10.892 20.176 1.00 12.41 143 LEU C O 1
ATOM 3336 N N . THR C 1 69 ? -19.556 10.910 20.306 1.00 13.56 144 THR C N 1
ATOM 3337 C CA . THR C 1 69 ? -19.547 12.121 21.129 1.00 14.17 144 THR C CA 1
ATOM 3338 C C . THR C 1 69 ? -18.746 11.895 22.403 1.00 13.14 144 THR C C 1
ATOM 3339 O O . THR C 1 69 ? -17.944 12.735 22.786 1.00 18.84 144 THR C O 1
ATOM 3350 N N . GLU C 1 70 ? -18.942 10.752 23.055 1.00 13.47 145 GLU C N 1
ATOM 3351 C CA . GLU C 1 70 ? -18.210 10.485 24.293 1.00 16.53 145 GLU C CA 1
ATOM 3352 C C . GLU C 1 70 ? -16.705 10.363 24.073 1.00 21.19 145 GLU C C 1
ATOM 3353 O O . GLU C 1 70 ? -15.920 10.798 24.921 1.00 22.25 145 GLU C O 1
ATOM 3365 N N . GLN C 1 71 ? -16.303 9.789 22.938 1.00 18.70 146 GLN C N 1
ATOM 3366 C CA . GLN C 1 71 ? -14.885 9.664 22.633 1.00 16.10 146 GLN C CA 1
ATOM 3367 C C . GLN C 1 71 ? -14.273 11.032 22.423 1.00 15.25 146 GLN C C 1
ATOM 3368 O O . GLN C 1 71 ? -13.172 11.287 22.897 1.00 18.77 146 GLN C O 1
ATOM 3382 N N . LEU C 1 72 ? -14.965 11.897 21.682 1.00 12.26 147 LEU C N 1
ATOM 3383 C CA . LEU C 1 72 ? -14.459 13.230 21.422 1.00 14.32 147 LEU C CA 1
ATOM 3384 C C . LEU C 1 72 ? -14.289 13.998 22.729 1.00 11.78 147 LEU C C 1
ATOM 3385 O O . LEU C 1 72 ? -13.341 14.751 22.912 1.00 16.07 147 LEU C O 1
ATOM 3401 N N . ILE C 1 73 ? -15.219 13.797 23.640 1.00 14.61 148 ILE C N 1
ATOM 3402 C CA . ILE C 1 73 ? -15.135 14.446 24.937 1.00 20.93 148 ILE C CA 1
ATOM 3403 C C . ILE C 1 73 ? -13.934 13.923 25.742 1.00 19.69 148 ILE C C 1
ATOM 3404 O O . ILE C 1 73 ? -13.174 14.720 26.307 1.00 20.72 148 ILE C O 1
ATOM 3420 N N . SER C 1 74 ? -13.749 12.606 25.776 1.00 20.63 149 SER C N 1
ATOM 3421 C CA . SER C 1 74 ? -12.583 12.016 26.442 1.00 24.76 149 SER C CA 1
ATOM 3422 C C . SER C 1 74 ? -11.297 12.588 25.859 1.00 26.95 149 SER C C 1
ATOM 3423 O O . SER C 1 74 ? -10.380 12.940 26.583 1.00 32.98 149 SER C O 1
ATOM 3431 N N . TRP C 1 75 ? -11.232 12.667 24.537 1.00 19.47 150 TRP C N 1
ATOM 3432 C CA . TRP C 1 75 ? -10.044 13.214 23.867 1.00 16.38 150 TRP C CA 1
ATOM 3433 C C . TRP C 1 75 ? -9.868 14.716 24.029 1.00 20.29 150 TRP C C 1
ATOM 3434 O O . TRP C 1 75 ? -8.874 15.273 23.571 1.00 23.74 150 TRP C O 1
ATOM 3455 N N . GLY C 1 76 ? -10.832 15.375 24.666 1.00 22.14 151 GLY C N 1
ATOM 3456 C CA . GLY C 1 76 ? -10.762 16.815 24.842 1.00 17.33 151 GLY C CA 1
ATOM 3457 C C . GLY C 1 76 ? -11.124 17.616 23.611 1.00 17.13 151 GLY C C 1
ATOM 3458 O O . GLY C 1 76 ? -10.991 18.833 23.588 1.00 21.87 151 GLY C O 1
ATOM 3462 N N . VAL C 1 77 ? -11.575 16.929 22.568 1.00 17.56 152 VAL C N 1
ATOM 3463 C CA . VAL C 1 77 ? -11.983 17.597 21.349 1.00 13.52 152 VAL C CA 1
ATOM 3464 C C . VAL C 1 77 ? -13.352 18.258 21.471 1.00 14.35 152 VAL C C 1
ATOM 3465 O O . VAL C 1 77 ? -13.567 19.351 20.955 1.00 19.66 152 VAL C O 1
ATOM 3478 N N . LEU C 1 78 ? -14.290 17.585 22.119 1.00 11.06 153 LEU C N 1
ATOM 3479 C CA . LEU C 1 78 ? -15.565 18.214 22.467 1.00 14.25 153 LEU C CA 1
ATOM 3480 C C . LEU C 1 78 ? -15.559 18.476 23.977 1.00 19.26 153 LEU C C 1
ATOM 3481 O O . LEU C 1 78 ? -14.831 17.823 24.701 1.00 22.98 153 LEU C O 1
ATOM 3497 N N . ASP C 1 79 ? -16.338 19.452 24.435 1.00 30.61 154 ASP C N 1
ATOM 3498 C CA . ASP C 1 79 ? -16.497 19.661 25.872 1.00 36.13 154 ASP C CA 1
ATOM 3499 C C . ASP C 1 79 ? -17.743 18.934 26.373 1.00 32.27 154 ASP C C 1
ATOM 3500 O O . ASP C 1 79 ? -18.597 18.521 25.587 1.00 26.09 154 ASP C O 1
ATOM 3509 N N . ALA C 1 80 ? -17.832 18.781 27.688 1.00 26.40 155 ALA C N 1
ATOM 3510 C CA . ALA C 1 80 ? -18.896 18.010 28.335 1.00 26.63 155 ALA C CA 1
ATOM 3511 C C . ALA C 1 80 ? -20.313 18.430 27.932 1.00 29.73 155 ALA C C 1
ATOM 3512 O O . ALA C 1 80 ? -21.221 17.608 27.906 1.00 26.93 155 ALA C O 1
ATOM 3519 N N . ASP C 1 81 ? -20.500 19.702 27.600 1.00 41.96 156 ASP C N 1
ATOM 3520 C CA . ASP C 1 81 ? -21.829 20.192 27.248 1.00 52.66 156 ASP C CA 1
ATOM 3521 C C . ASP C 1 81 ? -22.270 19.658 25.891 1.00 48.36 156 ASP C C 1
ATOM 3522 O O . ASP C 1 81 ? -23.454 19.657 25.569 1.00 50.09 156 ASP C O 1
ATOM 3531 N N . ALA C 1 82 ? -21.319 19.185 25.095 1.00 37.54 157 ALA C N 1
ATOM 3532 C CA . ALA C 1 82 ? -21.675 18.524 23.845 1.00 27.97 157 ALA C CA 1
ATOM 3533 C C . ALA C 1 82 ? -22.674 17.402 24.079 1.00 26.06 157 ALA C C 1
ATOM 3534 O O . ALA C 1 82 ? -23.433 17.062 23.188 1.00 27.50 157 ALA C O 1
ATOM 3541 N N . ARG C 1 83 ? -22.689 16.820 25.276 1.00 25.28 158 ARG C N 1
ATOM 3542 C CA . ARG C 1 83 ? -23.688 15.803 25.594 1.00 32.89 158 ARG C CA 1
ATOM 3543 C C . ARG C 1 83 ? -25.134 16.277 25.376 1.00 34.26 158 ARG C C 1
ATOM 3544 O O . ARG C 1 83 ? -25.969 15.484 24.938 1.00 34.87 158 ARG C O 1
ATOM 3565 N N . LYS D 1 9 ? -25.002 34.047 -3.104 1.00 40.22 84 LYS A N 1
ATOM 3566 C CA . LYS D 1 9 ? -25.328 33.673 -1.731 1.00 40.39 84 LYS A CA 1
ATOM 3567 C C . LYS D 1 9 ? -26.652 34.317 -1.294 1.00 34.60 84 LYS A C 1
ATOM 3568 O O . LYS D 1 9 ? -26.940 35.457 -1.657 1.00 38.08 84 LYS A O 1
ATOM 3586 N N . LEU D 1 10 ? -27.448 33.584 -0.515 1.00 25.96 85 LEU A N 1
ATOM 3587 C CA . LEU D 1 10 ? -28.816 33.993 -0.207 1.00 21.42 85 LEU A CA 1
ATOM 3588 C C . LEU D 1 10 ? -28.859 34.793 1.075 1.00 21.49 85 LEU A C 1
ATOM 3589 O O . LEU D 1 10 ? -28.622 34.265 2.164 1.00 27.63 85 LEU A O 1
ATOM 3605 N N . VAL D 1 11 ? -29.155 36.075 0.933 1.00 21.80 86 VAL A N 1
ATOM 3606 C CA . VAL D 1 11 ? -29.177 36.974 2.062 1.00 25.41 86 VAL A CA 1
ATOM 3607 C C . VAL D 1 11 ? -30.482 37.759 2.037 1.00 28.96 86 VAL A C 1
ATOM 3608 O O . VAL D 1 11 ? -30.804 38.428 1.049 1.00 30.76 86 VAL A O 1
ATOM 3621 N N . LEU D 1 12 ? -31.229 37.662 3.128 1.00 26.59 87 LEU A N 1
ATOM 3622 C CA . LEU D 1 12 ? -32.535 38.286 3.235 1.00 21.16 87 LEU A CA 1
ATOM 3623 C C . LEU D 1 12 ? -32.379 39.655 3.860 1.00 24.06 87 LEU A C 1
ATOM 3624 O O . LEU D 1 12 ? -31.758 39.786 4.911 1.00 22.15 87 LEU A O 1
ATOM 3640 N N . ASP D 1 13 ? -32.939 40.671 3.210 1.00 25.36 88 ASP A N 1
ATOM 3641 C CA . ASP D 1 13 ? -33.004 42.010 3.777 1.00 24.41 88 ASP A CA 1
ATOM 3642 C C . ASP D 1 13 ? -34.168 42.037 4.762 1.00 25.51 88 ASP A C 1
ATOM 3643 O O . ASP D 1 13 ? -35.326 42.031 4.352 1.00 24.15 88 ASP A O 1
ATOM 3652 N N . LEU D 1 14 ? -33.856 42.020 6.057 1.00 26.10 89 LEU A N 1
ATOM 3653 C CA . LEU D 1 14 ? -34.889 41.956 7.106 1.00 23.79 89 LEU A CA 1
ATOM 3654 C C . LEU D 1 14 ? -35.758 43.208 7.140 1.00 26.10 89 LEU A C 1
ATOM 3655 O O . LEU D 1 14 ? -36.928 43.143 7.506 1.00 26.77 89 LEU A O 1
ATOM 3671 N N . GLU D 1 15 ? -35.200 44.352 6.772 1.00 29.35 90 GLU A N 1
ATOM 3672 C CA . GLU D 1 15 ? -35.977 45.586 6.839 1.00 31.66 90 GLU A CA 1
ATOM 3673 C C . GLU D 1 15 ? -37.095 45.513 5.801 1.00 31.97 90 GLU A C 1
ATOM 3674 O O . GLU D 1 15 ? -38.252 45.799 6.095 1.00 36.49 90 GLU A O 1
ATOM 3686 N N . ARG D 1 16 ? -36.741 45.105 4.583 1.00 28.27 91 ARG A N 1
ATOM 3687 C CA . ARG D 1 16 ? -37.722 45.000 3.500 1.00 29.58 91 ARG A CA 1
ATOM 3688 C C . ARG D 1 16 ? -38.703 43.860 3.752 1.00 27.74 91 ARG A C 1
ATOM 3689 O O . ARG D 1 16 ? -39.885 43.956 3.440 1.00 33.73 91 ARG A O 1
ATOM 3710 N N . MET D 1 17 ? -38.205 42.767 4.298 1.00 29.60 92 MET A N 1
ATOM 3711 C CA . MET D 1 17 ? -39.052 41.610 4.507 1.00 27.48 92 MET A CA 1
ATOM 3712 C C . MET D 1 17 ? -40.132 41.987 5.507 1.00 28.95 92 MET A C 1
ATOM 3713 O O . MET D 1 17 ? -41.265 41.542 5.400 1.00 29.37 92 MET A O 1
ATOM 3727 N N . ALA D 1 18 ? -39.769 42.841 6.458 1.00 24.68 93 ALA A N 1
ATOM 3728 C CA . ALA D 1 18 ? -40.685 43.276 7.507 1.00 30.28 93 ALA A CA 1
ATOM 3729 C C . ALA D 1 18 ? -41.851 44.116 6.962 1.00 34.74 93 ALA A C 1
ATOM 3730 O O . ALA D 1 18 ? -42.882 44.256 7.615 1.00 41.61 93 ALA A O 1
ATOM 3737 N N . HIS D 1 19 ? -41.682 44.660 5.763 1.00 26.33 94 HIS A N 1
ATOM 3738 C CA . HIS D 1 1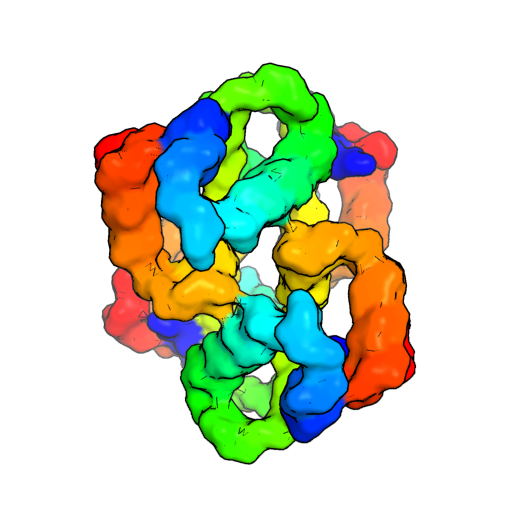9 ? -42.697 45.487 5.137 1.00 31.79 94 HIS A CA 1
ATOM 3739 C C . HIS D 1 19 ? -43.477 44.816 4.011 1.00 37.02 94 HIS A C 1
ATOM 3740 O O . HIS D 1 19 ? -44.499 45.339 3.574 1.00 40.96 94 HIS A O 1
ATOM 3755 N N . VAL D 1 20 ? -43.017 43.667 3.533 1.00 35.57 95 VAL A N 1
ATOM 3756 C CA . VAL D 1 20 ? -43.741 42.990 2.462 1.00 34.57 95 VAL A CA 1
ATOM 3757 C C . VAL D 1 20 ? -45.144 42.601 2.934 1.00 37.10 95 VAL A C 1
ATOM 3758 O O . VAL D 1 20 ? -45.304 42.065 4.034 1.00 34.10 95 VAL A O 1
ATOM 3771 N N . PRO D 1 21 ? -46.165 42.890 2.105 1.00 42.33 96 PRO A N 1
ATOM 3772 C CA . PRO D 1 21 ? -47.569 42.596 2.418 1.00 48.98 96 PRO A CA 1
ATOM 3773 C C . PRO D 1 21 ? -47.739 41.268 3.143 1.00 58.38 96 PRO A C 1
ATOM 3774 O O . PRO D 1 21 ? -47.244 40.237 2.692 1.00 51.51 96 PRO A O 1
ATOM 3785 N N . GLN D 1 22 ? -48.445 41.303 4.263 1.00 70.51 97 GLN A N 1
ATOM 3786 C CA . GLN D 1 22 ? -48.576 40.134 5.118 1.00 76.82 97 GLN A CA 1
ATOM 3787 C C . GLN D 1 22 ? -48.936 38.870 4.333 1.00 75.48 97 GLN A C 1
ATOM 3788 O O . GLN D 1 22 ? -48.228 37.867 4.406 1.00 73.75 97 GLN A O 1
ATOM 3802 N N . GLU D 1 23 ? -50.025 38.926 3.572 1.00 69.89 98 GLU A N 1
ATOM 3803 C CA . GLU D 1 23 ? -50.578 37.734 2.927 1.00 68.71 98 GLU A CA 1
ATOM 3804 C C . GLU D 1 23 ? -49.648 37.155 1.862 1.00 58.69 98 GLU A C 1
ATOM 3805 O O . GLU D 1 23 ? -49.846 36.037 1.386 1.00 55.63 98 GLU A O 1
ATOM 3817 N N . LYS D 1 24 ? -48.629 37.917 1.494 1.00 60.04 99 LYS A N 1
ATOM 3818 C CA . LYS D 1 24 ? -47.663 37.455 0.510 1.00 57.58 99 LYS A CA 1
ATOM 3819 C C . LYS D 1 24 ? -46.458 36.759 1.156 1.00 54.22 99 LYS A C 1
ATOM 3820 O O . LYS D 1 24 ? -46.127 35.625 0.806 1.00 52.52 99 LYS A O 1
ATOM 3839 N N . ALA D 1 25 ? -45.813 37.440 2.100 1.00 60.45 100 ALA A N 1
ATOM 3840 C CA . ALA D 1 25 ? -44.551 36.967 2.668 1.00 58.07 100 ALA A CA 1
ATOM 3841 C C . ALA D 1 25 ? -44.740 36.114 3.915 1.00 56.09 100 ALA A C 1
ATOM 3842 O O . ALA D 1 25 ? -43.766 35.624 4.468 1.00 58.46 100 ALA A O 1
ATOM 3849 N N . GLY D 1 26 ? -45.984 35.941 4.351 1.00 42.44 101 GLY A N 1
ATOM 3850 C CA . GLY D 1 26 ? -46.284 35.213 5.575 1.00 41.16 101 GLY A CA 1
ATOM 3851 C C . GLY D 1 26 ? -45.352 34.056 5.892 1.00 35.64 101 GLY A C 1
ATOM 3852 O O . GLY D 1 26 ? -44.623 34.094 6.884 1.00 29.28 101 GLY A O 1
ATOM 3856 N N . PRO D 1 27 ? -45.389 33.001 5.065 1.00 31.92 102 PRO A N 1
ATOM 3857 C CA . PRO D 1 27 ? -44.558 31.819 5.308 1.00 30.29 102 PRO A CA 1
ATOM 3858 C C . PRO D 1 27 ? -43.069 32.146 5.340 1.00 26.55 102 PRO A C 1
ATOM 3859 O O . PRO D 1 27 ? -42.334 31.582 6.144 1.00 27.08 102 PRO A O 1
ATOM 3870 N N . LEU D 1 28 ? -42.636 33.059 4.481 1.00 27.57 103 LEU A N 1
ATOM 3871 C CA . LEU D 1 28 ? -41.237 33.475 4.460 1.00 28.91 103 LEU A CA 1
ATOM 3872 C C . LEU D 1 28 ? -40.890 34.144 5.797 1.00 26.59 103 LEU A C 1
ATOM 3873 O O . LEU D 1 28 ? -39.906 33.805 6.438 1.00 23.25 103 LEU A O 1
ATOM 3889 N N . GLN D 1 29 ? -41.724 35.074 6.242 1.00 22.02 104 GLN A N 1
ATOM 3890 C CA . GLN D 1 29 ? -41.457 35.754 7.509 1.00 24.72 104 GLN A CA 1
ATOM 3891 C C . GLN D 1 29 ? -41.383 34.788 8.696 1.00 25.14 104 GLN A C 1
ATOM 3892 O O . GLN D 1 29 ? -40.499 34.897 9.552 1.00 19.74 104 GLN A O 1
ATOM 3906 N N . ARG D 1 30 ? -42.289 33.827 8.750 1.00 27.42 105 ARG A N 1
ATOM 3907 C CA . ARG D 1 30 ? -42.264 32.877 9.848 1.00 27.25 105 ARG A CA 1
ATOM 3908 C C . ARG D 1 30 ? -41.052 31.950 9.755 1.00 27.53 105 ARG A C 1
ATOM 3909 O O . ARG D 1 30 ? -40.496 31.559 10.768 1.00 24.20 105 ARG A O 1
ATOM 3930 N N . TYR D 1 31 ? -40.642 31.589 8.545 1.00 23.22 106 TYR A N 1
ATOM 3931 C CA . TYR D 1 31 ? -39.521 30.677 8.387 1.00 19.11 106 TYR A CA 1
ATOM 3932 C C . TYR D 1 31 ? -38.253 31.373 8.888 1.00 19.79 106 TYR A C 1
ATOM 3933 O O . TYR D 1 31 ? -37.456 30.816 9.648 1.00 19.49 106 TYR A O 1
ATOM 3951 N N . ALA D 1 32 ? -38.076 32.617 8.476 1.00 22.96 107 ALA A N 1
ATOM 3952 C CA . ALA D 1 32 ? -36.897 33.354 8.882 1.00 23.67 107 ALA A CA 1
ATOM 3953 C C . ALA D 1 32 ? -36.908 33.500 10.402 1.00 24.62 107 ALA A C 1
ATOM 3954 O O . ALA D 1 32 ? -35.866 33.436 11.043 1.00 19.08 107 ALA A O 1
ATOM 3961 N N . ALA D 1 33 ? -38.095 33.655 10.983 1.00 26.38 108 ALA A N 1
ATOM 3962 C CA . ALA D 1 33 ? -38.192 33.891 12.417 1.00 23.19 108 ALA A CA 1
ATOM 3963 C C . ALA D 1 33 ? -37.796 32.644 13.177 1.00 24.36 108 ALA A C 1
ATOM 3964 O O . ALA D 1 33 ? -37.199 32.737 14.230 1.00 25.79 108 ALA A O 1
ATOM 3971 N N . THR D 1 34 ? -38.093 31.463 12.641 1.00 24.09 109 THR A N 1
ATOM 3972 C CA . THR D 1 34 ? -37.694 30.248 13.344 1.00 19.35 109 THR A CA 1
ATOM 3973 C C . THR D 1 34 ? -36.182 30.113 13.310 1.00 15.98 109 THR A C 1
ATOM 3974 O O . THR D 1 34 ? -35.574 29.668 14.267 1.00 21.28 109 THR A O 1
ATOM 3985 N N . ILE D 1 35 ? -35.577 30.500 12.203 1.00 13.56 110 ILE A N 1
ATOM 3986 C CA . ILE D 1 35 ? -34.131 30.450 12.080 1.00 20.14 110 ILE A CA 1
ATOM 3987 C C . ILE D 1 35 ? -33.501 31.382 13.104 1.00 23.55 110 ILE A C 1
ATOM 3988 O O . ILE D 1 35 ? -32.521 31.028 13.753 1.00 24.45 110 ILE A O 1
ATOM 4004 N N . GLN D 1 36 ? -34.066 32.575 13.260 1.00 22.49 111 GLN A N 1
ATOM 4005 C CA . GLN D 1 36 ? -33.494 33.537 14.194 1.00 21.38 111 GLN A CA 1
ATOM 4006 C C . GLN D 1 36 ? -33.711 33.073 15.638 1.00 20.08 111 GLN A C 1
ATOM 4007 O O . GLN D 1 36 ? -32.905 33.362 16.511 1.00 24.79 111 GLN A O 1
ATOM 4021 N N . SER D 1 37 ? -34.779 32.325 15.882 1.00 29.29 112 SER A N 1
ATOM 4022 C CA . SER D 1 37 ? -35.037 31.775 17.207 1.00 29.36 112 SER A CA 1
ATOM 4023 C C . SER D 1 37 ? -33.955 30.755 17.634 1.00 30.38 112 SER A C 1
ATOM 4024 O O . SER D 1 37 ? -33.667 30.594 18.819 1.00 37.84 112 SER A O 1
ATOM 4032 N N . GLN D 1 38 ? -33.376 30.067 16.668 1.00 22.11 113 GLN A N 1
ATOM 4033 C CA . GLN D 1 38 ? -32.466 28.954 16.952 1.00 26.28 113 GLN A CA 1
ATOM 4034 C C . GLN D 1 38 ? -31.000 29.395 16.953 1.00 28.09 113 GLN A C 1
ATOM 4035 O O . GLN D 1 38 ? -30.187 28.860 17.691 1.00 27.82 113 GLN A O 1
ATOM 4049 N N . ARG D 1 39 ? -30.668 30.393 16.144 1.00 24.00 114 ARG A N 1
ATOM 4050 C CA . ARG D 1 39 ? -29.275 30.830 16.016 1.00 23.92 114 ARG A CA 1
ATOM 4051 C C . ARG D 1 39 ? -28.837 31.580 17.258 1.00 31.01 114 ARG A C 1
ATOM 4052 O O . ARG D 1 39 ? -29.572 32.416 17.761 1.00 32.62 114 ARG A O 1
ATOM 4073 N N . GLY D 1 40 ? -27.632 31.304 17.744 1.00 28.38 115 GLY A N 1
ATOM 4074 C CA . GLY D 1 40 ? -27.125 32.002 18.913 1.00 27.52 115 GLY A CA 1
ATOM 4075 C C . GLY D 1 40 ? -26.709 33.403 18.505 1.00 29.78 115 GLY A C 1
ATOM 4076 O O . GLY D 1 40 ? -26.844 34.356 19.261 1.00 32.93 115 GLY A O 1
ATOM 4080 N N . ASP D 1 41 ? -26.211 33.516 17.281 1.00 36.59 116 ASP A N 1
ATOM 4081 C CA . ASP D 1 41 ? -25.766 34.792 16.730 1.00 41.71 116 ASP A CA 1
ATOM 4082 C C . ASP D 1 41 ? -26.961 35.539 16.160 1.00 42.45 116 ASP A C 1
ATOM 4083 O O . ASP D 1 41 ? -27.691 35.000 15.331 1.00 55.59 116 ASP A O 1
ATOM 4092 N N . TYR D 1 42 ? -27.170 36.777 16.598 1.00 30.47 117 TYR A N 1
ATOM 4093 C CA . TYR D 1 42 ? -28.330 37.537 16.164 1.00 27.11 117 TYR A CA 1
ATOM 4094 C C . TYR D 1 42 ? -27.915 38.687 15.251 1.00 29.46 117 TYR A C 1
ATOM 4095 O O . TYR D 1 42 ? -27.037 39.483 15.601 1.00 31.87 117 TYR A O 1
ATOM 4113 N N . ASN D 1 43 ? -28.541 38.764 14.081 1.00 28.65 118 ASN A N 1
ATOM 4114 C CA . ASN D 1 43 ? -28.349 39.886 13.170 1.00 32.25 118 ASN A CA 1
ATOM 4115 C C . ASN D 1 43 ? -29.712 40.480 12.854 1.00 32.92 118 ASN A C 1
ATOM 4116 O O . ASN D 1 43 ? -30.590 39.799 12.337 1.00 31.06 118 ASN A O 1
ATOM 4127 N N . GLY D 1 44 ? -29.877 41.757 13.155 1.00 28.30 119 GLY A N 1
ATOM 4128 C CA . GLY D 1 44 ? -31.171 42.399 13.001 1.00 29.89 119 GLY A CA 1
ATOM 4129 C C . GLY D 1 44 ? -31.400 43.047 11.649 1.00 29.89 119 GLY A C 1
ATOM 4130 O O . GLY D 1 44 ? -32.497 43.537 11.373 1.00 29.95 119 GLY A O 1
ATOM 4134 N N . LYS D 1 45 ? -30.375 43.048 10.804 1.00 35.05 120 LYS A N 1
ATOM 4135 C CA . LYS D 1 45 ? -30.428 43.723 9.505 1.00 39.28 120 LYS A CA 1
ATOM 4136 C C . LYS D 1 45 ? -30.553 42.741 8.343 1.00 33.98 120 LYS A C 1
ATOM 4137 O O . LYS D 1 45 ? -31.420 42.890 7.487 1.00 31.97 120 LYS A O 1
ATOM 4156 N N . VAL D 1 46 ? -29.690 41.735 8.326 1.00 28.31 121 VAL A N 1
ATOM 4157 C CA . VAL D 1 46 ? -29.676 40.755 7.243 1.00 27.20 121 VAL A CA 1
ATOM 4158 C C . VAL D 1 46 ? -29.571 39.322 7.764 1.00 25.34 121 VAL A C 1
ATOM 4159 O O . VAL D 1 46 ? -28.901 39.045 8.765 1.00 26.16 121 VAL A O 1
ATOM 4172 N N . LEU D 1 47 ? -30.218 38.405 7.062 1.00 22.26 122 LEU A N 1
ATOM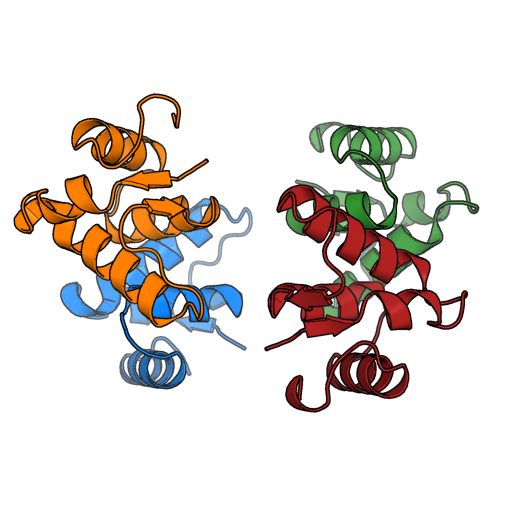 4173 C CA . LEU D 1 47 ? -30.191 37.005 7.454 1.00 17.33 122 LEU A CA 1
ATOM 4174 C C . LEU D 1 47 ? -29.756 36.141 6.268 1.00 18.87 122 LEU A C 1
ATOM 4175 O O . LEU D 1 47 ? -30.490 36.012 5.286 1.00 20.23 122 LEU A O 1
ATOM 4191 N N . SER D 1 48 ? -28.539 35.610 6.332 1.00 24.33 123 SER A N 1
ATOM 4192 C CA . SER D 1 48 ? -28.077 34.624 5.349 1.00 25.54 123 SER A CA 1
ATOM 4193 C C . SER D 1 48 ? -28.729 33.293 5.711 1.00 24.02 123 SER A C 1
ATOM 4194 O O . SER D 1 48 ? -28.819 32.967 6.885 1.00 25.54 123 SER A O 1
ATOM 4202 N N . ILE D 1 49 ? -29.196 32.540 4.716 1.00 20.21 124 ILE A N 1
ATOM 4203 C CA . ILE D 1 49 ? -29.853 31.267 4.967 1.00 16.65 124 ILE A CA 1
ATOM 4204 C C . ILE D 1 49 ? -29.255 30.201 4.061 1.00 13.64 124 ILE A C 1
ATOM 4205 O O . ILE D 1 49 ? -28.723 30.505 3.000 1.00 23.21 124 ILE A O 1
ATOM 4221 N N . ARG D 1 50 ? -29.382 28.958 4.490 1.00 13.72 125 ARG A N 1
ATOM 4222 C CA . ARG D 1 50 ? -28.889 27.822 3.740 1.00 21.39 125 ARG A CA 1
ATOM 4223 C C . ARG D 1 50 ? -29.619 27.627 2.398 1.00 24.95 125 ARG A C 1
ATOM 4224 O O . ARG D 1 50 ? -30.789 27.967 2.240 1.00 18.90 125 ARG A O 1
ATOM 4245 N N . GLN D 1 51 ? -28.943 27.019 1.435 1.00 29.21 126 GLN A N 1
ATOM 4246 C CA . GLN D 1 51 ? -29.580 26.732 0.160 1.00 27.00 126 GLN A CA 1
ATOM 4247 C C . GLN D 1 51 ? -30.761 25.792 0.368 1.00 24.76 126 GLN A C 1
ATOM 4248 O O . GLN D 1 51 ? -31.767 25.885 -0.324 1.00 25.38 126 GLN A O 1
ATOM 4262 N N . ASP D 1 52 ? -30.584 24.852 1.292 1.00 26.35 127 ASP A N 1
ATOM 4263 C CA . ASP D 1 52 ? -31.615 23.893 1.658 1.00 34.52 127 ASP A CA 1
ATOM 4264 C C . ASP D 1 52 ? -32.881 24.642 2.040 1.00 35.05 127 ASP A C 1
ATOM 4265 O O . ASP D 1 52 ? -33.989 24.184 1.772 1.00 35.67 127 ASP A O 1
ATOM 4274 N N . ASP D 1 53 ? -32.704 25.787 2.694 1.00 32.75 128 ASP A N 1
ATOM 4275 C CA . ASP D 1 53 ? -33.836 26.599 3.137 1.00 28.41 128 ASP A CA 1
ATOM 4276 C C . ASP D 1 53 ? -34.613 27.136 1.943 1.00 32.84 128 ASP A C 1
ATOM 4277 O O . ASP D 1 53 ? -35.830 27.223 1.988 1.00 30.58 128 ASP A O 1
ATOM 4286 N N . LEU D 1 54 ? -33.924 27.491 0.864 1.00 33.73 129 LEU A N 1
ATOM 4287 C CA . LEU D 1 54 ? -34.627 28.002 -0.302 1.00 33.27 129 LEU A CA 1
ATOM 4288 C C . LEU D 1 54 ? -35.530 26.902 -0.883 1.00 29.99 129 LEU A C 1
ATOM 4289 O O . LEU D 1 54 ? -36.674 27.164 -1.252 1.00 34.81 129 LEU A O 1
ATOM 4305 N N . ARG D 1 55 ? -35.037 25.676 -0.952 1.00 30.97 130 ARG A N 1
ATOM 4306 C CA . ARG D 1 55 ? -35.828 24.620 -1.582 1.00 36.61 130 ARG A CA 1
ATOM 4307 C C . ARG D 1 55 ? -37.039 24.309 -0.722 1.00 35.35 130 ARG A C 1
ATOM 4308 O O . ARG D 1 55 ? -38.127 24.041 -1.235 1.00 37.14 130 ARG A O 1
ATOM 4329 N N . THR D 1 56 ? -36.853 24.362 0.593 1.00 30.27 131 THR A N 1
ATOM 4330 C CA . THR D 1 56 ? -37.954 24.100 1.504 1.00 29.41 131 THR A CA 1
ATOM 4331 C C . THR D 1 56 ? -39.021 25.176 1.340 1.00 31.46 131 THR A C 1
ATOM 4332 O O . THR D 1 56 ? -40.207 24.864 1.232 1.00 32.64 131 THR A O 1
ATOM 4343 N N . LEU D 1 57 ? -38.596 26.439 1.315 1.00 31.75 132 LEU A N 1
ATOM 4344 C CA . LEU D 1 57 ? -39.517 27.560 1.161 1.00 32.60 132 LEU A CA 1
ATOM 4345 C C . LEU D 1 57 ? -40.304 27.444 -0.145 1.00 37.95 132 LEU A C 1
ATOM 4346 O O . LEU D 1 57 ? -41.466 27.835 -0.220 1.00 40.11 132 LEU A O 1
ATOM 4362 N N . ALA D 1 58 ? -39.661 26.901 -1.172 1.00 39.06 133 ALA A N 1
ATOM 4363 C CA . ALA D 1 58 ? -40.301 26.746 -2.474 1.00 38.70 133 ALA A CA 1
ATOM 4364 C C . ALA D 1 58 ? -41.403 25.699 -2.384 1.00 37.91 133 ALA A C 1
ATOM 4365 O O . ALA D 1 58 ? -42.497 25.889 -2.905 1.00 44.75 133 ALA A O 1
ATOM 4372 N N . VAL D 1 59 ? -41.110 24.594 -1.713 1.00 33.49 134 VAL A N 1
ATOM 4373 C CA . VAL D 1 59 ? -42.127 23.586 -1.448 1.00 37.71 134 VAL A CA 1
ATOM 4374 C C . VAL D 1 59 ? -43.285 24.211 -0.673 1.00 41.03 134 VAL A C 1
ATOM 4375 O O . VAL D 1 59 ? -44.452 23.958 -0.969 1.00 47.11 134 VAL A O 1
ATOM 4388 N N . ILE D 1 60 ? -42.956 25.042 0.308 1.00 34.65 135 ILE A N 1
ATOM 4389 C CA . ILE D 1 60 ? -43.963 25.759 1.078 1.00 32.13 135 ILE A CA 1
ATOM 4390 C C . ILE D 1 60 ? -44.819 26.650 0.184 1.00 37.35 135 ILE A C 1
ATOM 4391 O O . ILE D 1 60 ? -46.030 26.726 0.356 1.00 40.40 135 ILE A O 1
ATOM 4407 N N . TYR D 1 61 ? -44.189 27.326 -0.770 1.00 42.95 136 TYR A N 1
ATOM 4408 C CA . TYR D 1 61 ? -44.902 28.281 -1.611 1.00 47.72 136 TYR A CA 1
ATOM 4409 C C . TYR D 1 61 ? -45.475 27.624 -2.860 1.00 58.17 136 TYR A C 1
ATOM 4410 O O . TYR D 1 61 ? -45.951 28.309 -3.766 1.00 60.23 136 TYR A O 1
ATOM 4428 N N . ASP D 1 62 ? -45.421 26.298 -2.914 1.00 74.76 137 ASP A N 1
ATOM 4429 C CA . ASP D 1 62 ? -46.128 25.567 -3.951 1.00 81.40 137 ASP A CA 1
ATOM 4430 C C . ASP D 1 62 ? -45.628 25.979 -5.330 1.00 79.18 137 ASP A C 1
ATOM 4431 O O . ASP D 1 62 ? -46.356 25.884 -6.314 1.00 76.31 137 ASP A O 1
ATOM 4440 N N . GLN D 1 63 ? -44.393 26.465 -5.391 1.00 67.21 138 GLN A N 1
ATOM 4441 C CA . GLN D 1 63 ? -43.789 26.858 -6.657 1.00 59.89 138 GLN A CA 1
ATOM 4442 C C . GLN D 1 63 ? -42.322 26.450 -6.679 1.00 53.97 138 GLN A C 1
ATOM 4443 O O . GLN D 1 63 ? -41.834 25.820 -5.746 1.00 54.64 138 GLN A O 1
ATOM 4457 N N . SER D 1 64 ? -41.619 26.803 -7.746 1.00 44.43 139 SER A N 1
ATOM 4458 C CA . SER D 1 64 ? -40.267 26.308 -7.948 1.00 46.81 139 SER A CA 1
ATOM 4459 C C . SER D 1 64 ? -39.243 27.320 -7.446 1.00 45.98 139 SER A C 1
ATOM 4460 O O . SER D 1 64 ? -39.556 28.498 -7.302 1.00 42.95 139 SER A O 1
ATOM 4468 N N . PRO D 1 65 ? -38.013 26.859 -7.177 1.00 41.51 140 PRO A N 1
ATOM 4469 C CA . PRO D 1 65 ? -36.946 27.734 -6.676 1.00 44.88 140 PRO A CA 1
ATOM 4470 C C . PRO D 1 65 ? -36.678 28.933 -7.577 1.00 54.30 140 PRO A C 1
ATOM 4471 O O . PRO D 1 65 ? -36.314 29.998 -7.080 1.00 54.25 140 PRO A O 1
ATOM 4482 N N . SER D 1 66 ? -36.842 28.757 -8.884 1.00 60.47 141 SER A N 1
ATOM 4483 C CA . SER D 1 66 ? -36.641 29.852 -9.821 1.00 59.06 141 SER A CA 1
ATOM 4484 C C . SER D 1 66 ? -37.782 30.855 -9.705 1.00 57.63 141 SER A C 1
ATOM 4485 O O . SER D 1 66 ? -37.552 32.065 -9.689 1.00 60.09 141 SER A O 1
ATOM 4493 N N . VAL D 1 67 ? -39.011 30.357 -9.613 1.00 51.08 142 VAL A N 1
ATOM 4494 C CA . VAL D 1 67 ? -40.168 31.243 -9.537 1.00 50.24 142 VAL A CA 1
ATOM 4495 C C . VAL D 1 67 ? -40.227 31.919 -8.168 1.00 51.98 142 VAL A C 1
ATOM 4496 O O . VAL D 1 67 ? -40.724 33.039 -8.038 1.00 54.35 142 VAL A O 1
ATOM 4509 N N . LEU D 1 68 ? -39.683 31.248 -7.159 1.00 54.52 143 LEU A N 1
ATOM 4510 C CA . LEU D 1 68 ? -39.679 31.779 -5.803 1.00 54.16 143 LEU A CA 1
ATOM 4511 C C . LEU D 1 68 ? -38.647 32.890 -5.720 1.00 49.34 143 LEU A C 1
ATOM 4512 O O . LEU D 1 68 ? -38.945 33.991 -5.273 1.00 43.02 143 LEU A O 1
ATOM 4528 N N . THR D 1 69 ? -37.432 32.592 -6.162 1.00 42.37 144 THR A N 1
ATOM 4529 C CA . THR D 1 69 ? -36.357 33.569 -6.132 1.00 40.27 144 THR A CA 1
ATOM 4530 C C . THR D 1 69 ? -36.780 34.851 -6.837 1.00 39.65 144 THR A C 1
ATOM 4531 O O . THR D 1 69 ? -36.488 35.945 -6.365 1.00 35.10 144 THR A O 1
ATOM 4542 N N . GLU D 1 70 ? -37.488 34.717 -7.954 1.00 54.34 145 GLU A N 1
ATOM 4543 C CA . GLU D 1 70 ? -37.900 35.877 -8.733 1.00 61.16 145 GLU A CA 1
ATOM 4544 C C . GLU D 1 70 ? -38.936 36.698 -7.978 1.00 57.66 145 GLU A C 1
ATOM 4545 O O . GLU D 1 70 ? -38.997 37.917 -8.115 1.00 59.14 145 GLU A O 1
ATOM 4557 N N . GLN D 1 71 ? -39.754 36.024 -7.184 1.00 48.68 146 GLN A N 1
ATOM 4558 C CA . GLN D 1 71 ? -40.740 36.706 -6.371 1.00 42.53 146 GLN A CA 1
ATOM 4559 C C . GLN D 1 71 ? -40.002 37.441 -5.249 1.0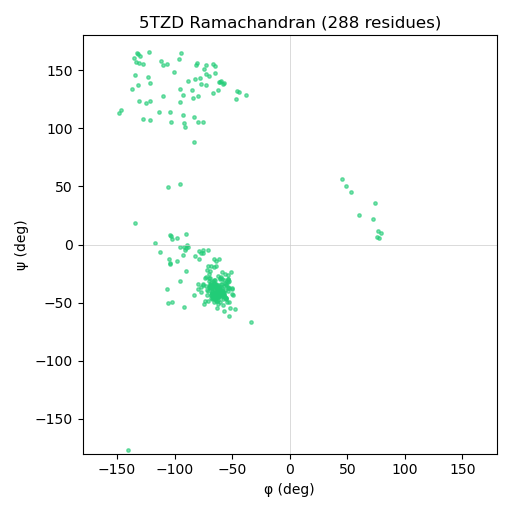0 37.77 146 GLN A C 1
ATOM 4560 O O . GLN D 1 71 ? -40.224 38.629 -5.032 1.00 41.38 146 GLN A O 1
ATOM 4574 N N . LEU D 1 72 ? -39.103 36.739 -4.561 1.00 47.71 147 LEU A N 1
ATOM 4575 C CA . LEU D 1 72 ? -38.302 37.335 -3.494 1.00 43.49 147 LEU A CA 1
ATOM 4576 C C . LEU D 1 72 ? -37.504 38.528 -4.009 1.00 38.07 147 LEU A C 1
ATOM 4577 O O . LEU D 1 72 ? -37.229 39.468 -3.269 1.00 30.54 147 LEU A O 1
ATOM 4593 N N . ILE D 1 73 ? -37.125 38.492 -5.281 1.00 52.55 148 ILE A N 1
ATOM 4594 C CA . ILE D 1 73 ? -36.361 39.589 -5.862 1.00 55.64 148 ILE A CA 1
ATOM 4595 C C . ILE D 1 73 ? -37.300 40.749 -6.142 1.00 53.59 148 ILE A C 1
ATOM 4596 O O . ILE D 1 73 ? -36.936 41.907 -5.965 1.00 54.70 148 ILE A O 1
ATOM 4612 N N . SER D 1 74 ? -38.520 40.426 -6.554 1.00 46.23 149 SER A N 1
ATOM 4613 C CA . SER D 1 74 ? -39.541 41.436 -6.790 1.00 48.78 149 SER A CA 1
ATOM 4614 C C . SER D 1 74 ? -39.749 42.247 -5.518 1.00 46.50 149 SER A C 1
ATOM 4615 O O . SER D 1 74 ? -39.813 43.469 -5.558 1.00 52.09 149 SER A O 1
ATOM 4623 N N . TRP D 1 75 ? -39.827 41.556 -4.384 1.00 37.13 150 TRP A N 1
ATOM 4624 C CA . TRP D 1 75 ? -40.132 42.194 -3.111 1.00 34.60 150 TRP A CA 1
ATOM 4625 C C . TRP D 1 75 ? -38.936 42.927 -2.520 1.00 38.51 150 TRP A C 1
ATOM 4626 O O . TRP D 1 75 ? -39.063 43.612 -1.508 1.00 46.17 150 TRP A O 1
ATOM 4647 N N . GLY D 1 76 ? -37.773 42.762 -3.136 1.00 34.73 151 GLY A N 1
ATOM 4648 C CA . GLY D 1 76 ? -36.558 43.409 -2.668 1.00 27.80 151 GLY A CA 1
ATOM 4649 C C . GLY D 1 76 ? -35.963 42.729 -1.444 1.00 27.46 151 GLY A C 1
ATOM 4650 O O . GLY D 1 76 ? -35.053 43.270 -0.809 1.00 29.94 151 GLY A O 1
ATOM 4654 N N . VAL D 1 77 ? -36.468 41.542 -1.119 1.00 26.86 152 VAL A N 1
ATOM 4655 C CA . VAL D 1 77 ? -35.932 40.751 -0.013 1.00 28.38 152 VAL A CA 1
ATOM 4656 C C . VAL D 1 77 ? -34.599 40.105 -0.402 1.00 30.53 152 VAL A C 1
ATOM 4657 O O . VAL D 1 77 ? -33.715 39.932 0.436 1.00 30.17 152 VAL A O 1
ATOM 4670 N N . LEU D 1 78 ? -34.473 39.722 -1.668 1.00 37.83 153 LEU A N 1
ATOM 4671 C CA . LEU D 1 78 ? -33.201 39.229 -2.198 1.00 44.28 153 LEU A CA 1
ATOM 4672 C C . LEU D 1 78 ? -32.653 40.228 -3.202 1.00 54.06 153 LEU A C 1
ATOM 4673 O O . LEU D 1 78 ? -33.409 41.002 -3.789 1.00 58.96 153 LEU A O 1
ATOM 4689 N N . ASP D 1 79 ? -31.339 40.183 -3.432 1.00 51.26 154 ASP A N 1
ATOM 4690 C CA . ASP D 1 79 ? -30.721 41.043 -4.433 1.00 60.54 154 ASP A CA 1
ATOM 4691 C C . ASP D 1 79 ? -30.970 40.443 -5.827 1.00 64.27 154 ASP A C 1
ATOM 4692 O O . ASP D 1 79 ? -31.021 39.224 -5.986 1.00 62.27 154 ASP A O 1
#

Foldseek 3Di:
DWKFQVVLLVVDPPVLNPPVNVVQCVVCVVVVVNPDRMDDDDPVVLVVVCVVVVHDSVVVVVSCVVSVGTPPVVD/DQKFFQVLLVPPPCVQSVLVVVVVVVVQVPDPDHDRGIDHDDPCVLVVVCVVNVHDSVVVVVVCCVSVRGPPPPD/DWKFQQVLLVVQPPVPSPVVNVLQVVVCVVVVVVPDRMDHDDPVVLVVSCVVVVHDSVVSQVSCCVSVGGPPVSD/DWKFFQVLLVVPDCVPCVVVVVLQVVVQVPDPDHDNGMDHDDPVSLQVVCVVVVHGSVVVVVVCVVSVRTD

Radius of gyration: 21.4 Å; Cα contacts (8 Å, |Δi|>4): 334; chains: 4; bounding box: 59×53×45 Å

Secondary structure (DSSP, 8-state):
--EEEHHHHTTS-HHHHHHHHHHHHHHHHH-SS--SSEEE--HHHHHHHHHHTTS-HHHHHHHHHHTTS--/--EEEHHHHHHS-HHHHHHHHHHHHHHHHH-SS--SSEEE--TTHHHHHHHHHTS-HHHHHHHHHHTTSS-GGG-/-EEEEHHHHTTS-GGGTHHHHHHHHHHHHHHT-TT-SEEEE-HHHHHHHHHHHT--HHHHHHHHHHTTSS-GGG-/-EEEEHHHHTTS-HHHHHHHHHHHHHHHHHHT-TT-SEEEE-HHHHHHHHHHTT--HHHHHHHHHHTTSB-GGG-

CATH classification: 1.10.10.1930

B-factor: mean 32.6, std 18.45, range [5.01, 120.26]